Protein 4UED (pdb70)

Structure (mmCIF, N/CA/C/O backbone):
data_4UED
#
_entry.id   4UED
#
_cell.length_a   42.110
_cell.length_b   66.580
_cell.length_c   43.050
_cell.angle_alpha   90.00
_cell.angle_beta   118.30
_cell.angle_gamma   90.00
#
_symmetry.space_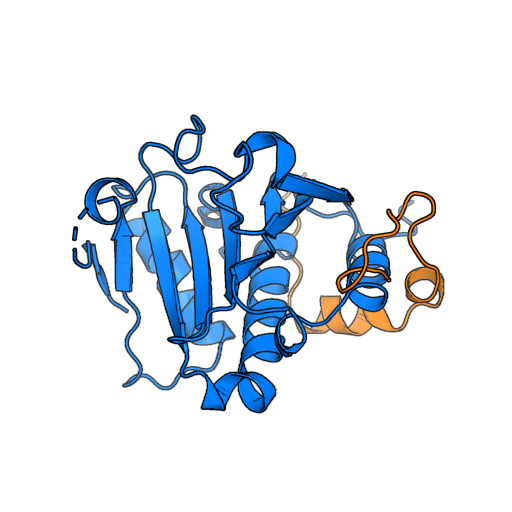group_name_H-M   'P 1 21 1'
#
loop_
_entity.id
_entity.type
_entity.pdbx_description
1 polymer 'EUKARYOTIC TRANSLATION INITIATION FACTOR 4E'
2 polymer 'EUKARYOTIC TRANSLATION FACTOR 4E-BINDING PROTEIN 1'
3 water water
#
loop_
_atom_site.group_PDB
_atom_site.id
_atom_site.type_symbol
_atom_site.label_atom_id
_atom_site.label_alt_id
_atom_site.label_comp_id
_atom_site.label_asym_id
_atom_site.label_entity_id
_atom_site.label_seq_id
_atom_site.pdbx_PDB_ins_code
_atom_site.Cartn_x
_atom_site.Cartn_y
_atom_site.Cartn_z
_atom_site.occupancy
_atom_site.B_iso_or_equiv
_atom_site.auth_seq_id
_atom_site.auth_comp_id
_atom_site.auth_asym_id
_atom_site.auth_atom_id
_atom_site.pdbx_PDB_model_num
ATOM 1 N N . PRO A 1 2 ? 41.809 12.670 1.296 1.00 45.81 33 PRO A N 1
ATOM 2 C CA . PRO A 1 2 ? 40.693 12.479 0.364 1.00 45.15 33 PRO A CA 1
ATOM 3 C C . PRO A 1 2 ? 39.330 12.530 1.054 1.00 43.37 33 PRO A C 1
ATOM 4 O O . PRO A 1 2 ? 38.527 11.608 0.910 1.00 43.92 33 PRO A O 1
ATOM 15 N N . HIS A 1 3 ? 39.077 13.606 1.792 1.00 41.39 34 HIS A N 1
ATOM 16 C CA . HIS A 1 3 ? 37.790 13.803 2.454 1.00 39.16 34 HIS A CA 1
ATOM 17 C C . HIS A 1 3 ? 36.723 14.269 1.467 1.00 35.70 34 HIS A C 1
ATOM 18 O O . HIS A 1 3 ? 36.956 15.208 0.702 1.00 36.95 34 HIS A O 1
ATOM 32 N N . MET A 1 4 ? 35.559 13.621 1.478 1.00 32.36 35 MET A N 1
ATOM 33 C CA . MET A 1 4 ? 34.396 14.145 0.759 1.00 30.66 35 MET A CA 1
ATOM 34 C C . MET A 1 4 ? 33.569 15.035 1.684 1.00 29.44 35 MET A C 1
ATOM 35 O O . MET A 1 4 ? 33.128 16.113 1.286 1.00 30.06 35 MET A O 1
ATOM 49 N N . LYS A 1 5 ? 33.361 14.583 2.917 1.00 27.58 36 LYS A N 1
ATOM 50 C CA . LYS A 1 5 ? 32.712 15.409 3.933 1.00 26.41 36 LYS A CA 1
ATOM 51 C C . LYS A 1 5 ? 33.756 16.080 4.817 1.00 26.02 36 LYS A C 1
ATOM 52 O O . LYS A 1 5 ? 34.826 15.532 5.048 1.00 27.23 36 LYS A O 1
ATOM 71 N N . HIS A 1 6 ? 33.439 17.270 5.318 1.00 24.76 37 HIS A N 1
ATOM 72 C CA . HIS A 1 6 ? 34.394 18.022 6.124 1.00 24.53 37 HIS A CA 1
ATOM 73 C C . HIS A 1 6 ? 34.378 17.562 7.584 1.00 24.32 37 HIS A C 1
ATOM 74 O O . HIS A 1 6 ? 33.375 17.729 8.276 1.00 24.41 37 HIS A O 1
ATOM 88 N N . PRO A 1 7 ? 35.492 16.973 8.059 1.00 23.86 38 PRO A N 1
ATOM 89 C CA . PRO A 1 7 ? 35.500 16.437 9.427 1.00 23.42 38 PRO A CA 1
ATOM 90 C C . PRO A 1 7 ? 35.567 17.521 10.495 1.00 22.20 38 PRO A C 1
ATOM 91 O O . PRO A 1 7 ? 36.167 18.576 10.272 1.00 22.38 38 PRO A O 1
ATOM 102 N N . LEU A 1 8 ? 34.945 17.255 11.639 1.00 21.43 39 LEU A N 1
ATOM 103 C CA . LEU A 1 8 ? 34.994 18.158 12.774 1.00 21.68 39 LEU A CA 1
ATOM 104 C C . LEU A 1 8 ? 36.188 17.837 13.661 1.00 22.26 39 LEU A C 1
ATOM 105 O O . LEU A 1 8 ? 36.769 16.755 13.572 1.00 22.95 39 LEU A O 1
ATOM 121 N N . GLN A 1 9 ? 36.545 18.783 14.521 1.00 22.51 40 GLN A N 1
ATOM 122 C CA . GLN A 1 9 ? 37.593 18.566 15.506 1.00 24.02 40 GLN A CA 1
ATOM 123 C C . GLN A 1 9 ? 37.162 17.493 16.504 1.00 24.04 40 GLN A C 1
ATOM 124 O O . GLN A 1 9 ? 37.974 16.668 16.929 1.00 24.66 40 GLN A O 1
ATOM 138 N N . ASN A 1 10 ? 35.879 17.510 16.860 1.00 23.25 41 ASN A N 1
ATOM 139 C CA . ASN A 1 10 ? 35.318 16.567 17.822 1.00 23.17 41 ASN A CA 1
ATOM 140 C C . ASN A 1 10 ? 34.124 15.807 17.266 1.00 23.88 41 ASN A C 1
ATOM 141 O O . ASN A 1 10 ? 33.435 16.271 16.356 1.00 23.80 41 ASN A O 1
ATOM 152 N N . ARG A 1 11 ? 33.889 14.631 17.831 1.00 24.18 42 ARG A N 1
ATOM 153 C CA . ARG A 1 11 ? 32.651 13.908 17.616 1.00 23.83 42 ARG A CA 1
ATOM 154 C C . ARG A 1 11 ? 31.628 14.426 18.622 1.00 24.19 42 ARG A C 1
ATOM 155 O O . ARG A 1 11 ? 31.956 14.606 19.795 1.00 24.79 42 ARG A O 1
ATOM 176 N N . TRP A 1 12 ? 30.402 14.662 18.163 1.00 22.85 43 TRP A N 1
ATOM 177 C CA . TRP A 1 12 ? 29.355 15.231 19.009 1.00 22.56 43 TRP A CA 1
ATOM 178 C C . TRP A 1 12 ? 28.135 14.335 19.087 1.00 22.33 43 TRP A C 1
ATOM 179 O O . TRP A 1 12 ? 27.852 13.574 18.165 1.00 22.68 43 TRP A O 1
ATOM 200 N N . ALA A 1 13 ? 27.415 14.443 20.199 1.00 21.89 44 ALA A N 1
ATOM 201 C CA . ALA A 1 13 ? 26.167 13.712 20.399 1.00 21.36 44 ALA A CA 1
ATOM 202 C C . ALA A 1 13 ? 25.038 14.689 20.701 1.00 19.94 44 ALA A C 1
ATOM 203 O O . ALA A 1 13 ? 25.169 15.536 21.581 1.00 20.30 44 ALA A O 1
ATOM 210 N N . LEU A 1 14 ? 23.940 14.575 19.962 1.00 19.86 45 LEU A N 1
ATOM 211 C CA . LEU A 1 14 ? 22.751 15.376 20.223 1.00 21.64 45 LEU A CA 1
ATOM 212 C C . LEU A 1 14 ? 21.761 14.562 21.043 1.00 22.01 45 LEU A C 1
ATOM 213 O O . LEU A 1 14 ? 21.398 13.452 20.657 1.00 21.11 45 LEU A O 1
ATOM 229 N N . TRP A 1 15 ? 21.333 15.133 22.166 1.00 22.24 46 TRP A N 1
ATOM 230 C CA . TRP A 1 15 ? 20.389 14.486 23.079 1.00 22.85 46 TRP A CA 1
ATOM 231 C C . TRP A 1 15 ? 19.057 15.222 23.131 1.00 24.05 46 TRP A C 1
ATOM 232 O O . TRP A 1 15 ? 18.986 16.430 22.890 1.00 24.38 46 TRP A O 1
ATOM 253 N N . PHE A 1 16 ? 18.010 14.481 23.476 1.00 24.28 47 PHE A N 1
ATOM 254 C CA . PHE A 1 16 ? 16.705 15.054 23.779 1.00 23.85 47 PHE A CA 1
ATOM 255 C C . PHE A 1 16 ? 16.333 14.660 25.204 1.00 23.80 47 PHE A C 1
ATOM 256 O O . PHE A 1 16 ? 16.649 13.558 25.645 1.00 23.56 47 PHE A O 1
ATOM 273 N N . PHE A 1 17 ? 15.689 15.568 25.932 1.00 23.87 48 PHE A N 1
ATOM 274 C CA . PHE A 1 17 ? 15.249 15.272 27.296 1.00 25.73 48 PHE A CA 1
ATOM 275 C C . PHE A 1 17 ? 13.872 15.862 27.562 1.00 27.82 48 PHE A C 1
ATOM 276 O O . PHE A 1 17 ? 13.600 17.001 27.190 1.00 27.22 48 PHE A O 1
ATOM 293 N N . LYS A 1 18 ? 13.007 15.069 28.192 1.00 31.34 49 LYS A N 1
ATOM 294 C CA . LYS A 1 18 ? 11.686 15.525 28.627 1.00 36.44 49 LYS A CA 1
ATOM 295 C C . LYS A 1 18 ? 11.604 15.484 30.146 1.00 39.54 49 LYS A C 1
ATOM 296 O O . LYS A 1 18 ? 11.825 14.441 30.758 1.00 39.90 49 LYS A O 1
ATOM 315 N N . ASN A 1 19 ? 11.267 16.619 30.751 1.00 43.90 50 ASN A N 1
ATOM 316 C CA . ASN A 1 19 ? 11.281 16.745 32.202 1.00 46.31 50 ASN A CA 1
ATOM 317 C C . ASN A 1 19 ? 10.037 16.119 32.836 1.00 43.73 50 ASN A C 1
ATOM 318 O O . ASN A 1 19 ? 9.296 16.783 33.559 1.00 44.96 50 ASN A O 1
ATOM 329 N N . ASP A 1 20 ? 9.816 14.837 32.556 1.00 43.67 51 ASP A N 1
ATOM 330 C CA . ASP A 1 20 ? 8.699 14.095 33.132 1.00 43.44 51 ASP A CA 1
ATOM 331 C C . ASP A 1 20 ? 9.110 13.511 34.478 1.00 43.61 51 ASP A C 1
ATOM 332 O O . ASP A 1 20 ? 9.813 12.503 34.540 1.00 43.68 51 ASP A O 1
ATOM 341 N N . LYS A 1 21 ? 8.653 14.139 35.553 1.00 44.51 52 LYS A N 1
ATOM 342 C CA . LYS A 1 21 ? 9.086 13.759 36.891 1.00 45.33 52 LYS A CA 1
ATOM 343 C C . LYS A 1 21 ? 8.374 12.506 37.397 1.00 45.37 52 LYS A C 1
ATOM 344 O O . LYS A 1 21 ? 8.576 12.092 38.539 1.00 44.76 52 LYS A O 1
ATOM 363 N N . SER A 1 22 ? 7.549 11.905 36.544 1.00 43.18 53 SER A N 1
ATOM 364 C CA . SER A 1 22 ? 6.895 10.644 36.875 1.00 43.23 53 SER A CA 1
ATOM 365 C C . SER A 1 22 ? 7.731 9.466 36.380 1.00 42.33 53 SER A C 1
ATOM 366 O O . SER A 1 22 ? 7.419 8.309 36.668 1.00 41.89 53 SER A O 1
ATOM 374 N N . LYS A 1 23 ? 8.794 9.770 35.639 1.00 39.88 54 LYS A N 1
ATOM 375 C CA . LYS A 1 23 ? 9.685 8.748 35.099 1.00 40.53 54 LYS A CA 1
ATOM 376 C C . LYS A 1 23 ? 11.100 8.932 35.627 1.00 37.34 54 LYS A C 1
ATOM 377 O O . LYS A 1 23 ? 11.404 9.930 36.277 1.00 35.78 54 LYS A O 1
ATOM 396 N N . THR A 1 24 ? 11.960 7.958 35.353 1.00 34.57 55 THR A N 1
ATOM 397 C CA . THR A 1 24 ? 13.356 8.040 35.752 1.00 33.45 55 THR A CA 1
ATOM 398 C C . THR A 1 24 ? 14.114 8.934 34.783 1.00 33.46 55 THR A C 1
ATOM 399 O O . THR A 1 24 ? 13.678 9.140 33.647 1.00 33.60 55 THR A O 1
ATOM 410 N N . TRP A 1 25 ? 15.255 9.445 35.231 1.00 33.34 56 TRP A N 1
ATOM 411 C CA . TRP A 1 25 ? 16.091 10.309 34.408 1.00 33.87 56 TRP A CA 1
ATOM 412 C C . TRP A 1 25 ? 16.517 9.585 33.138 1.00 32.47 56 TRP A C 1
ATOM 413 O O . TRP A 1 25 ? 16.510 10.157 32.046 1.00 31.38 56 TRP A O 1
ATOM 434 N N . GLN A 1 26 ? 16.875 8.316 33.289 1.00 32.50 57 GLN A N 1
ATOM 435 C CA . GLN A 1 26 ? 17.351 7.520 32.168 1.00 33.55 57 GLN A CA 1
ATOM 436 C C . GLN A 1 26 ? 16.246 7.346 31.129 1.00 31.83 57 GLN A C 1
ATOM 437 O O . GLN A 1 26 ? 16.498 7.418 29.930 1.00 31.76 57 GLN A O 1
ATOM 451 N N . ALA A 1 27 ? 15.020 7.135 31.599 1.00 30.23 58 ALA A N 1
ATOM 452 C CA . ALA A 1 27 ? 13.876 6.955 30.711 1.00 29.78 58 ALA A CA 1
ATOM 453 C C . ALA A 1 27 ? 13.544 8.246 29.962 1.00 30.22 58 ALA A C 1
ATOM 454 O O . ALA A 1 27 ? 13.009 8.210 28.852 1.00 31.15 58 ALA A O 1
ATOM 461 N N . ASN A 1 28 ? 13.869 9.383 30.570 1.00 27.85 59 ASN A N 1
ATOM 462 C CA . ASN A 1 28 ? 13.564 10.681 29.978 1.00 26.63 59 ASN A CA 1
ATOM 463 C C . ASN A 1 28 ? 14.603 11.147 28.961 1.00 26.28 59 ASN A C 1
ATOM 464 O O . ASN A 1 28 ? 14.328 12.047 28.167 1.00 24.39 59 ASN A O 1
ATOM 475 N N . LEU A 1 29 ? 15.787 10.538 28.992 1.00 27.87 60 LEU A N 1
ATOM 476 C CA . LEU A 1 29 ? 16.885 10.929 28.105 1.00 28.16 60 LEU A CA 1
ATOM 477 C C . LEU A 1 29 ? 16.974 10.041 26.871 1.00 29.13 60 LEU A C 1
ATOM 478 O O . LEU A 1 29 ? 16.897 8.816 26.967 1.00 29.84 60 LEU A O 1
ATOM 494 N N . ARG A 1 30 ? 17.177 10.659 25.713 1.00 28.87 61 ARG A N 1
ATOM 495 C CA . ARG A 1 30 ? 17.291 9.899 24.479 1.00 30.00 61 ARG A CA 1
ATOM 496 C C . ARG A 1 30 ? 18.349 10.469 23.555 1.00 28.82 61 ARG A C 1
ATOM 497 O O . ARG A 1 30 ? 18.416 11.674 23.311 1.00 28.50 61 ARG A O 1
ATOM 518 N N . LEU A 1 31 ? 19.187 9.575 23.049 1.00 28.39 62 LEU A N 1
ATOM 519 C CA . LEU A 1 31 ? 20.184 9.941 22.064 1.00 28.93 62 LEU A CA 1
ATOM 520 C C . LEU A 1 31 ? 19.504 10.083 20.710 1.00 29.25 62 LEU A C 1
ATOM 521 O O . LEU A 1 31 ? 18.857 9.150 20.236 1.00 29.26 62 LEU A O 1
ATOM 537 N N . ILE A 1 32 ? 19.625 11.258 20.102 1.00 28.97 63 ILE A N 1
ATOM 538 C CA . ILE A 1 32 ? 19.060 11.484 18.779 1.00 27.35 63 ILE A CA 1
ATOM 539 C C . ILE A 1 32 ? 20.021 10.938 17.732 1.00 27.60 63 ILE A C 1
ATOM 540 O O . ILE A 1 32 ? 19.618 10.168 16.862 1.00 29.36 63 ILE A O 1
ATOM 556 N N . SER A 1 33 ? 21.289 11.326 17.835 1.00 25.88 64 SER A N 1
ATOM 557 C CA A SER A 1 33 ? 22.332 10.803 16.956 0.32 26.44 64 SER A CA 1
ATOM 558 C CA B SER A 1 33 ? 22.318 10.856 16.910 0.68 26.51 64 SER A CA 1
ATOM 559 C C . SER A 1 33 ? 23.694 11.398 17.287 1.00 25.84 64 SER A C 1
ATOM 560 O O . SER A 1 33 ? 23.802 12.371 18.038 1.00 27.75 64 SER A O 1
ATOM 575 N N . LYS A 1 34 ? 24.733 10.779 16.739 1.00 24.49 65 LYS A N 1
ATOM 576 C CA . LYS A 1 34 ? 26.091 11.288 16.850 1.00 24.50 65 LYS A CA 1
ATOM 577 C C . LYS A 1 34 ? 26.544 11.693 15.450 1.00 23.77 65 LYS A C 1
ATOM 578 O O . LYS A 1 34 ? 26.047 11.164 14.461 1.00 24.73 65 LYS A O 1
ATOM 597 N N . PHE A 1 35 ? 27.467 12.643 15.360 1.00 23.05 66 PHE A N 1
ATOM 598 C CA . PHE A 1 35 ? 27.998 13.046 14.062 1.00 22.09 66 PHE A CA 1
ATOM 599 C C . PHE A 1 35 ? 29.415 13.554 14.220 1.00 22.44 66 PHE A C 1
ATOM 600 O O . PHE A 1 35 ? 29.821 13.950 15.312 1.00 21.38 66 PHE A O 1
ATOM 617 N N . ASP A 1 36 ? 30.174 13.534 13.133 1.00 23.47 67 ASP A N 1
ATOM 618 C CA . ASP A 1 36 ? 31.541 14.019 13.199 1.00 24.34 67 ASP A CA 1
ATOM 619 C C . ASP A 1 36 ? 31.978 14.740 11.923 1.00 23.38 67 ASP A C 1
ATOM 620 O O . ASP A 1 36 ? 33.168 14.946 11.713 1.00 23.16 67 ASP A O 1
ATOM 629 N N . THR A 1 37 ? 31.014 15.146 11.095 1.00 22.72 68 THR A N 1
ATOM 630 C CA . THR A 1 37 ? 31.300 16.029 9.958 1.00 22.46 68 THR A CA 1
ATOM 631 C C . THR A 1 37 ? 30.305 17.187 9.851 1.00 21.08 68 THR A C 1
ATOM 632 O O . THR A 1 37 ? 29.226 17.154 10.429 1.00 20.08 68 THR A O 1
ATOM 643 N N . VAL A 1 38 ?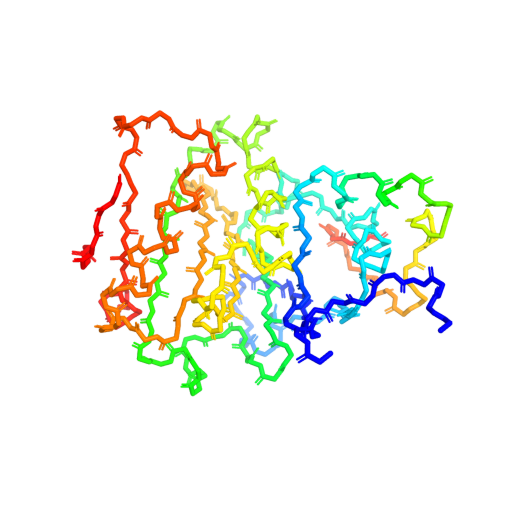 30.681 18.221 9.101 1.00 21.07 69 VAL A N 1
ATOM 644 C CA . VAL A 1 38 ? 29.807 19.374 8.910 1.00 21.17 69 VAL A CA 1
ATOM 645 C C . VAL A 1 38 ? 28.524 18.971 8.192 1.00 22.28 69 VAL A C 1
ATOM 646 O O . VAL A 1 38 ? 27.426 19.381 8.574 1.00 21.52 69 VAL A O 1
ATOM 659 N N . GLU A 1 39 ? 28.668 18.166 7.145 1.00 22.24 70 GLU A N 1
ATOM 660 C CA . GLU A 1 39 ? 27.525 17.778 6.336 1.00 23.29 70 GLU A CA 1
ATOM 661 C C . GLU A 1 39 ? 26.560 16.888 7.121 1.00 23.93 70 GLU A C 1
ATOM 662 O O . GLU A 1 39 ? 25.345 16.975 6.936 1.00 25.46 70 GLU A O 1
ATOM 674 N N . ASP A 1 40 ? 27.093 16.038 7.996 1.00 22.49 71 ASP A N 1
ATOM 675 C CA . ASP A 1 40 ? 26.249 15.163 8.805 1.00 21.79 71 ASP A CA 1
ATOM 676 C C . ASP A 1 40 ? 25.531 15.953 9.906 1.00 21.08 71 ASP A C 1
ATOM 677 O O . ASP A 1 40 ? 24.428 15.589 10.318 1.00 21.25 71 ASP A O 1
ATOM 686 N N . PHE A 1 41 ? 26.150 17.031 10.380 1.00 21.11 72 PHE A N 1
ATOM 687 C CA . PHE A 1 41 ? 25.470 17.941 11.300 1.00 21.09 72 PHE A CA 1
ATOM 688 C C . PHE A 1 41 ? 24.220 18.530 10.661 1.00 21.64 72 PHE A C 1
ATOM 689 O O . PHE A 1 41 ? 23.148 18.544 11.269 1.00 20.81 72 PHE A O 1
ATOM 706 N N . TRP A 1 42 ? 24.358 19.033 9.439 1.00 21.31 73 TRP A N 1
ATOM 707 C CA . TRP A 1 42 ? 23.227 19.661 8.771 1.00 22.14 73 TRP A CA 1
ATOM 708 C C . TRP A 1 42 ? 22.152 18.639 8.436 1.00 22.05 73 TRP A C 1
ATOM 709 O O . TRP A 1 42 ? 20.966 18.948 8.504 1.00 23.72 73 TRP A O 1
ATOM 730 N N . ALA A 1 43 ? 22.561 17.426 8.070 1.00 22.22 74 ALA A N 1
ATOM 731 C CA . ALA A 1 43 ? 21.597 16.379 7.743 1.00 22.73 74 ALA A CA 1
ATOM 732 C C . ALA A 1 43 ? 20.720 16.097 8.954 1.00 23.07 74 ALA A C 1
ATOM 733 O O . ALA A 1 43 ? 19.531 15.801 8.829 1.00 24.24 74 ALA A O 1
ATOM 740 N N . LEU A 1 44 ? 21.319 16.205 10.131 1.00 21.96 75 LEU A N 1
ATOM 741 C CA . LEU A 1 44 ? 20.598 15.985 11.374 1.00 22.50 75 LEU A CA 1
ATOM 742 C C . LEU A 1 44 ? 19.722 17.191 11.703 1.00 23.64 75 LEU A C 1
ATOM 743 O O . LEU A 1 44 ? 18.527 17.057 11.985 1.00 24.95 75 LEU A O 1
ATOM 759 N N . TYR A 1 45 ? 20.329 18.370 11.659 1.00 23.16 76 TYR A N 1
ATOM 760 C CA . TYR A 1 45 ? 19.630 19.603 11.987 1.00 23.22 76 TYR A CA 1
ATOM 761 C C . TYR A 1 45 ? 18.424 19.814 11.073 1.00 25.01 76 TYR A C 1
ATOM 762 O O . TYR A 1 45 ? 17.374 20.285 11.518 1.00 25.08 76 TYR A O 1
ATOM 780 N N . ASN A 1 46 ? 18.570 19.442 9.804 1.00 25.59 77 ASN A N 1
ATOM 781 C CA . ASN A 1 46 ? 17.525 19.677 8.816 1.00 27.57 77 ASN A CA 1
ATOM 782 C C . ASN A 1 46 ? 16.319 18.752 8.959 1.00 29.17 77 ASN A C 1
ATOM 783 O O . ASN A 1 46 ? 15.308 18.955 8.285 1.00 30.82 77 ASN A O 1
ATOM 794 N N . HIS A 1 47 ? 16.423 17.738 9.818 1.00 29.23 78 HIS A N 1
ATOM 795 C CA . HIS A 1 47 ? 15.357 16.741 9.955 1.00 30.45 78 HIS A CA 1
ATOM 796 C C . HIS A 1 47 ? 14.889 16.522 11.398 1.00 30.11 78 HIS A C 1
ATOM 797 O O . HIS A 1 47 ? 14.319 15.476 11.718 1.00 31.21 78 HIS A O 1
ATOM 811 N N . ILE A 1 48 ? 15.122 17.508 12.260 1.00 28.04 79 ILE A N 1
ATOM 812 C CA . ILE A 1 48 ? 14.595 17.479 13.623 1.00 26.78 79 ILE A CA 1
ATOM 813 C C . ILE A 1 48 ? 13.831 18.765 13.916 1.00 26.95 79 ILE A C 1
ATOM 814 O O . ILE A 1 48 ? 13.999 19.772 13.229 1.00 27.02 79 ILE A O 1
ATOM 830 N N . GLN A 1 49 ? 12.991 18.718 14.944 1.00 26.78 80 GLN A N 1
ATOM 831 C CA . GLN A 1 49 ? 12.151 19.852 15.304 1.00 26.98 80 GLN A CA 1
ATOM 832 C C . GLN A 1 49 ? 12.981 21.059 15.739 1.00 25.33 80 GLN A C 1
ATOM 833 O O . GLN A 1 49 ? 13.979 20.920 16.448 1.00 24.76 80 GLN A O 1
ATOM 847 N N . LEU A 1 50 ? 12.565 22.243 15.305 1.00 25.47 81 LEU A N 1
ATOM 848 C CA . LEU A 1 50 ? 13.153 23.482 15.795 1.00 26.60 81 LEU A CA 1
ATOM 849 C C . LEU A 1 50 ? 12.871 23.635 17.285 1.00 26.49 81 LEU A C 1
ATOM 850 O O . LEU A 1 50 ? 11.818 23.223 17.772 1.00 25.68 81 LEU A O 1
ATOM 866 N N . SER A 1 51 ? 13.819 24.227 18.004 1.00 27.08 82 SER A N 1
ATOM 867 C CA . SER A 1 51 ? 13.674 24.432 19.444 1.00 27.48 82 SER A CA 1
ATOM 868 C C . SER A 1 51 ? 12.414 25.222 19.770 1.00 28.13 82 SER A C 1
ATOM 869 O O . SER A 1 51 ? 11.744 24.959 20.771 1.00 27.49 82 SER A O 1
ATOM 877 N N . SER A 1 52 ? 12.089 26.182 18.912 1.00 28.21 83 SER A N 1
ATOM 878 C CA . SER A 1 52 ? 10.917 27.030 19.109 1.00 30.32 83 SER A CA 1
ATOM 879 C C . SER A 1 52 ? 9.618 26.228 19.075 1.00 31.42 83 SER A C 1
ATOM 880 O O . SER A 1 52 ? 8.583 26.688 19.566 1.00 30.94 83 SER A O 1
ATOM 888 N N . ASN A 1 53 ? 9.680 25.033 18.490 1.00 33.53 84 ASN A N 1
ATOM 889 C CA . ASN A 1 53 ? 8.502 24.180 18.338 1.00 35.45 84 ASN A CA 1
ATOM 890 C C . ASN A 1 53 ? 8.497 22.993 19.297 1.00 36.83 84 ASN A C 1
ATOM 891 O O . ASN A 1 53 ? 7.619 22.133 19.223 1.00 37.38 84 ASN A O 1
ATOM 902 N N . LEU A 1 54 ? 9.472 22.946 20.198 1.00 37.83 85 LEU A N 1
ATOM 903 C CA . LEU A 1 54 ? 9.491 21.9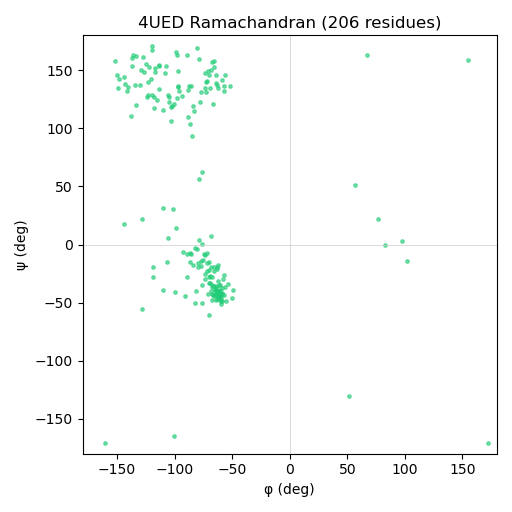20 21.232 1.00 42.40 85 LEU A CA 1
ATOM 904 C C . LEU A 1 54 ? 8.393 22.177 22.246 1.00 48.77 85 LEU A C 1
ATOM 905 O O . LEU A 1 54 ? 8.019 23.323 22.494 1.00 48.15 85 LEU A O 1
ATOM 921 N N . MET A 1 55 ? 7.882 21.103 22.834 1.00 55.27 86 MET A N 1
ATOM 922 C CA . MET A 1 55 ? 6.905 21.222 23.898 1.00 64.74 86 MET A CA 1
ATOM 923 C C . MET A 1 55 ? 7.597 21.733 25.158 1.00 58.20 86 MET A C 1
ATOM 924 O O . MET A 1 55 ? 8.728 21.338 25.441 1.00 59.71 86 MET A O 1
ATOM 938 N N . PRO A 1 56 ? 6.932 22.630 25.908 1.00 52.77 87 PRO A N 1
ATOM 939 C CA . PRO A 1 56 ? 7.482 23.083 27.191 1.00 47.65 87 PRO A CA 1
ATOM 940 C C . PRO A 1 56 ? 7.866 21.922 28.105 1.00 41.74 87 PRO A C 1
ATOM 941 O O . PRO A 1 56 ? 7.113 20.955 28.213 1.00 41.14 87 PRO A O 1
ATOM 952 N N . GLY A 1 57 ? 9.029 22.023 28.740 1.00 37.35 88 GLY A N 1
ATOM 953 C CA . GLY A 1 57 ? 9.543 20.967 29.592 1.00 33.92 88 GLY A CA 1
ATOM 954 C C . GLY A 1 57 ? 10.538 20.063 28.883 1.00 31.43 88 GLY A C 1
ATOM 955 O O . GLY A 1 57 ? 11.014 19.088 29.462 1.00 31.05 88 GLY A O 1
ATOM 959 N N . CYS A 1 58 ? 10.856 20.384 27.632 1.00 29.38 89 CYS A N 1
ATOM 960 C CA . CYS A 1 58 ? 11.811 19.589 26.864 1.00 28.13 89 CYS A CA 1
ATOM 961 C C . CYS A 1 58 ? 13.136 20.321 26.684 1.00 25.67 89 CYS A C 1
ATOM 962 O O . CYS A 1 58 ? 13.183 21.551 26.710 1.00 25.31 89 CYS A O 1
ATOM 970 N N . ASP A 1 59 ? 14.205 19.544 26.512 1.00 23.49 90 ASP A N 1
ATOM 971 C CA . ASP A 1 59 ? 15.540 20.076 26.253 1.00 23.28 90 ASP A CA 1
ATOM 972 C C . ASP A 1 59 ? 16.143 19.455 25.004 1.00 21.74 90 ASP A C 1
ATOM 973 O O . ASP A 1 59 ? 15.878 18.293 24.688 1.00 21.42 90 ASP A O 1
ATOM 982 N N . TYR A 1 60 ? 16.966 20.237 24.313 1.00 20.82 91 TYR A N 1
ATOM 983 C CA . TYR A 1 60 ? 17.992 19.698 23.422 1.00 21.87 91 TYR A CA 1
ATOM 984 C C . TYR A 1 60 ? 19.350 19.929 24.073 1.00 20.99 91 TYR A C 1
ATOM 985 O O . TYR A 1 60 ? 19.547 20.940 24.741 1.00 20.70 91 TYR A O 1
ATOM 1003 N N . SER A 1 61 ? 20.298 19.025 23.850 1.00 20.53 92 SER A N 1
ATOM 1004 C CA A SER A 1 61 ? 21.662 19.195 24.339 0.32 20.47 92 SER A CA 1
ATOM 1005 C CA B SER A 1 61 ? 21.665 19.274 24.285 0.68 20.32 92 SER A CA 1
ATOM 1006 C C . SER A 1 61 ? 22.657 18.635 23.326 1.00 21.78 92 SER A C 1
ATOM 1007 O O . SER A 1 61 ? 22.427 17.560 22.778 1.00 24.38 92 SER A O 1
ATOM 1022 N N . LEU A 1 62 ? 23.748 19.355 23.096 1.00 19.85 93 LEU A N 1
ATOM 1023 C CA . LEU A 1 62 ? 24.845 18.862 22.270 1.00 20.06 93 LEU A CA 1
ATOM 1024 C C . LEU A 1 62 ? 26.083 18.787 23.143 1.00 20.13 93 LEU A C 1
ATOM 1025 O O . LEU A 1 62 ? 26.546 19.805 23.647 1.00 20.77 93 LEU A O 1
ATOM 1041 N N . PHE A 1 63 ? 26.615 17.582 23.322 1.00 20.08 94 PHE A N 1
ATOM 1042 C CA . PHE A 1 63 ? 27.797 17.389 24.146 1.00 21.63 94 PHE A CA 1
ATOM 1043 C C . PHE A 1 63 ? 28.826 16.586 23.389 1.00 22.40 94 PHE A C 1
ATOM 1044 O O . PHE A 1 63 ? 28.485 15.775 22.531 1.00 23.91 94 PHE A O 1
ATOM 1061 N N . LYS A 1 64 ? 30.089 16.829 23.700 1.00 22.97 95 LYS A N 1
ATOM 1062 C CA . LYS A 1 64 ? 31.158 16.046 23.113 1.00 22.81 95 LYS A CA 1
ATOM 1063 C C . LYS A 1 64 ? 30.931 14.585 23.460 1.00 24.14 95 LYS A C 1
ATOM 1064 O O . LYS A 1 64 ? 30.487 14.264 24.565 1.00 24.84 95 LYS A O 1
ATOM 1083 N N . ASP A 1 65 ? 31.211 13.709 22.502 1.00 23.88 96 ASP A N 1
ATOM 1084 C CA . ASP A 1 65 ? 31.032 12.277 22.708 1.00 26.31 96 ASP A CA 1
ATOM 1085 C C . ASP A 1 65 ? 31.855 11.840 23.909 1.00 28.82 96 ASP A C 1
ATOM 1086 O O . ASP A 1 65 ? 33.028 12.194 24.032 1.00 29.62 96 ASP A O 1
ATOM 1095 N N . GLY A 1 66 ? 31.224 11.088 24.803 1.00 30.20 97 GLY A N 1
ATOM 1096 C CA . GLY A 1 66 ? 31.882 10.621 26.009 1.00 31.12 97 GLY A CA 1
ATOM 1097 C C . GLY A 1 66 ? 31.492 11.425 27.234 1.00 30.47 97 GLY A C 1
ATOM 1098 O O . GLY A 1 66 ? 31.757 11.007 28.359 1.00 31.34 97 GLY A O 1
ATOM 1102 N N . ILE A 1 67 ? 30.869 12.581 27.018 1.00 29.33 98 ILE A N 1
ATOM 1103 C CA . ILE A 1 67 ? 30.357 13.392 28.123 1.00 29.85 98 ILE A CA 1
ATOM 1104 C C . ILE A 1 67 ? 28.849 13.229 28.237 1.00 30.99 98 ILE A C 1
ATOM 1105 O O . ILE A 1 67 ? 28.107 13.571 27.317 1.00 30.18 98 ILE A O 1
ATOM 1121 N N . GLU A 1 68 ? 28.399 12.716 29.375 1.00 32.58 99 GLU A N 1
ATOM 1122 C CA . GLU A 1 68 ? 26.973 12.576 29.622 1.00 34.31 99 GLU A CA 1
ATOM 1123 C C . GLU A 1 68 ? 26.370 13.955 29.881 1.00 34.57 99 GLU A C 1
ATOM 1124 O O . GLU A 1 68 ? 26.989 14.786 30.548 1.00 34.36 99 GLU A O 1
ATOM 1136 N N . PRO A 1 69 ? 25.164 14.212 29.347 1.00 35.56 100 PRO A N 1
ATOM 1137 C CA . PRO A 1 69 ? 24.553 15.535 29.500 1.00 36.95 100 PRO A CA 1
ATOM 1138 C C . PRO A 1 69 ? 23.977 15.746 30.903 1.00 38.22 100 PRO A C 1
ATOM 1139 O O . PRO A 1 69 ? 22.775 15.937 31.074 1.00 38.26 100 PRO A O 1
ATOM 1150 N N . MET A 1 70 ? 24.858 15.704 31.897 1.00 39.50 101 MET A N 1
ATOM 1151 C CA . MET A 1 70 ? 24.485 15.894 33.294 1.00 41.51 101 MET A CA 1
ATOM 1152 C C . MET A 1 70 ? 25.664 16.515 34.027 1.00 41.58 101 MET A C 1
ATOM 1153 O O . MET A 1 70 ? 26.816 16.228 33.705 1.00 40.07 101 MET A O 1
ATOM 1167 N N . TRP A 1 71 ? 25.390 17.366 35.010 1.00 42.97 102 TRP A N 1
ATOM 1168 C CA . TRP A 1 71 ? 26.475 18.059 35.693 1.00 44.76 102 TRP A CA 1
ATOM 1169 C C . TRP A 1 71 ? 27.212 17.115 36.641 1.00 45.58 102 TRP A C 1
ATOM 1170 O O . TRP A 1 71 ? 28.259 17.466 37.177 1.00 46.56 102 TRP A O 1
ATOM 1191 N N . GLU A 1 72 ? 26.680 15.908 36.821 1.00 45.08 103 GLU A N 1
ATOM 1192 C CA . GLU A 1 72 ? 27.346 14.889 37.631 1.00 44.67 103 GLU A CA 1
ATOM 1193 C C . GLU A 1 72 ? 28.512 14.235 36.889 1.00 43.34 103 GLU A C 1
ATOM 1194 O O . GLU A 1 72 ? 29.374 13.615 37.511 1.00 44.06 103 GLU A O 1
ATOM 1206 N N . ASP A 1 73 ? 28.528 14.361 35.565 1.00 41.01 104 ASP A N 1
ATOM 1207 C CA . ASP A 1 73 ? 29.617 13.820 34.755 1.00 39.73 104 ASP A CA 1
ATOM 1208 C C . ASP A 1 73 ? 30.955 14.386 35.225 1.00 40.76 104 ASP A C 1
ATOM 1209 O O . ASP A 1 73 ? 31.029 15.532 35.667 1.00 40.41 104 ASP A O 1
ATOM 1218 N N . GLU A 1 74 ? 32.004 13.574 35.132 1.00 41.88 105 GLU A N 1
ATOM 1219 C CA . GLU A 1 74 ? 33.342 13.981 35.556 1.00 43.12 105 GLU A CA 1
ATOM 1220 C C . GLU A 1 74 ? 33.782 15.282 34.889 1.00 41.43 105 GLU A C 1
ATOM 1221 O O . GLU A 1 74 ? 34.485 16.092 35.493 1.00 41.53 105 GLU A O 1
ATOM 1233 N N . LYS A 1 75 ? 33.356 15.481 33.647 1.00 39.86 106 LYS A N 1
ATOM 1234 C CA . LYS A 1 75 ? 33.750 16.657 32.880 1.00 38.53 106 LYS A CA 1
ATOM 1235 C C . LYS A 1 75 ? 32.938 17.891 33.255 1.00 35.92 106 LYS A C 1
ATOM 1236 O O . LYS A 1 75 ? 33.351 19.015 32.971 1.00 34.34 106 LYS A O 1
ATOM 1255 N N . ASN A 1 76 ? 31.784 17.678 33.881 1.00 35.64 107 ASN A N 1
ATOM 1256 C CA . ASN A 1 76 ? 30.876 18.773 34.211 1.00 35.25 107 ASN A CA 1
ATOM 1257 C C . ASN A 1 76 ? 30.840 19.126 35.700 1.00 37.11 107 ASN A C 1
ATOM 1258 O O . ASN A 1 76 ? 30.350 20.190 36.068 1.00 37.63 107 ASN A O 1
ATOM 1269 N N . LYS A 1 77 ? 31.357 18.246 36.553 1.00 38.13 108 LYS A N 1
ATOM 1270 C CA . LYS A 1 77 ? 31.169 18.385 38.002 1.00 39.80 108 LYS A CA 1
ATOM 1271 C C . LYS A 1 77 ? 31.766 19.670 38.587 1.00 39.04 108 LYS A C 1
ATOM 1272 O O . LYS A 1 77 ? 31.151 20.299 39.451 1.00 39.53 108 LYS A O 1
ATOM 1291 N N . ARG A 1 78 ? 32.949 20.062 38.124 1.00 37.45 109 ARG A N 1
ATOM 1292 C CA . ARG A 1 78 ? 33.601 21.271 38.626 1.00 37.58 109 ARG A CA 1
ATOM 1293 C C . ARG A 1 78 ? 33.374 22.464 37.701 1.00 35.51 109 ARG A C 1
ATOM 1294 O O . ARG A 1 78 ? 34.042 23.489 37.828 1.00 36.53 109 ARG A O 1
ATOM 1315 N N . GLY A 1 79 ? 32.427 22.330 36.778 1.00 33.03 110 GLY A N 1
ATOM 1316 C CA . GLY A 1 79 ? 32.255 23.307 35.718 1.00 31.44 110 GLY A CA 1
ATOM 1317 C C . GLY A 1 79 ? 31.136 24.298 35.945 1.00 31.44 110 GLY A C 1
ATOM 1318 O O . GLY A 1 79 ? 30.618 24.445 37.054 1.00 30.96 110 GLY A O 1
ATOM 1322 N N . GLY A 1 80 ? 30.760 24.982 34.871 1.00 31.51 111 GLY A N 1
ATOM 1323 C CA . GLY A 1 80 ? 29.718 25.986 34.923 1.00 30.20 111 GLY A CA 1
ATOM 1324 C C . GLY A 1 80 ? 29.178 26.246 33.536 1.00 27.71 111 GLY A C 1
ATOM 1325 O O . GLY A 1 80 ? 29.507 25.525 32.589 1.00 26.65 111 GLY A O 1
ATOM 1329 N N . ARG A 1 81 ? 28.353 27.279 33.413 1.00 26.96 112 ARG A N 1
ATOM 1330 C CA . ARG A 1 81 ? 27.721 27.597 32.141 1.00 26.98 112 ARG A CA 1
ATOM 1331 C C . ARG A 1 81 ? 27.582 29.102 31.919 1.00 26.80 112 ARG A C 1
ATOM 1332 O O . ARG A 1 81 ? 27.345 29.859 32.858 1.00 26.61 112 ARG A O 1
ATOM 1353 N N . TRP A 1 82 ? 27.739 29.519 30.667 1.00 25.70 113 TRP A N 1
ATOM 1354 C CA . TRP A 1 82 ? 27.329 30.849 30.244 1.00 24.60 113 TRP A CA 1
ATOM 1355 C C . TRP A 1 82 ? 25.850 30.792 29.921 1.00 24.26 113 TRP A C 1
ATOM 1356 O O . TRP A 1 82 ? 25.446 30.041 29.044 1.00 24.76 113 TRP A O 1
ATOM 1377 N N . LEU A 1 83 ? 25.046 31.578 30.632 1.00 23.36 114 LEU A N 1
ATOM 1378 C CA . LEU A 1 83 ? 23.597 31.467 30.529 1.00 24.91 114 LEU A CA 1
ATOM 1379 C C . LEU A 1 83 ? 22.971 32.605 29.736 1.00 25.83 114 LEU A C 1
ATOM 1380 O O . LEU A 1 83 ? 23.214 33.783 30.016 1.00 26.24 114 LEU A O 1
ATOM 1396 N N . ILE A 1 84 ? 22.153 32.231 28.756 1.00 25.92 115 ILE A N 1
ATOM 1397 C CA . ILE A 1 84 ? 21.356 33.176 27.980 1.00 26.42 115 ILE A CA 1
ATOM 1398 C C . ILE A 1 84 ? 19.891 32.988 28.348 1.00 26.45 115 ILE A C 1
ATOM 1399 O O . ILE A 1 84 ? 19.323 31.926 28.108 1.00 25.37 115 ILE A O 1
ATOM 1415 N N . THR A 1 85 ? 19.287 34.014 28.943 1.00 28.57 116 THR A N 1
ATOM 1416 C CA . THR A 1 85 ? 17.880 33.965 29.323 1.00 31.83 116 THR A CA 1
ATOM 1417 C C . THR A 1 85 ? 17.018 34.627 28.249 1.00 32.90 116 THR A C 1
ATOM 1418 O O . THR A 1 85 ? 17.356 35.706 27.747 1.00 34.17 116 THR A O 1
ATOM 1429 N N . LEU A 1 86 ? 15.911 33.975 27.904 1.00 32.74 117 LEU A N 1
ATOM 1430 C CA . LEU A 1 86 ? 14.996 34.465 26.874 1.00 33.34 117 LEU A CA 1
ATOM 1431 C C . LEU A 1 86 ? 13.546 34.471 27.344 1.00 35.40 117 LEU A C 1
ATOM 1432 O O . LEU A 1 86 ? 13.082 33.518 27.975 1.00 35.69 117 LEU A O 1
ATOM 1448 N N . ASN A 1 87 ? 12.831 35.544 27.020 1.00 36.24 118 ASN A N 1
ATOM 1449 C CA . ASN A 1 87 ? 11.393 35.602 27.259 1.00 38.20 118 ASN A CA 1
ATOM 1450 C C . ASN A 1 87 ? 10.670 34.626 26.348 1.00 38.21 118 ASN A C 1
ATOM 1451 O O . ASN A 1 87 ? 11.135 34.348 25.244 1.00 38.18 118 ASN A O 1
ATOM 1462 N N . LYS A 1 88 ? 9.533 34.108 26.804 1.00 38.82 119 LYS A N 1
ATOM 1463 C CA . LYS A 1 88 ? 8.737 33.206 25.981 1.00 39.95 119 LYS A CA 1
ATOM 1464 C C . LYS A 1 88 ? 8.342 33.890 24.675 1.00 39.26 119 LYS A C 1
ATOM 1465 O O . LYS A 1 88 ? 8.178 33.240 23.645 1.00 38.72 119 LYS A O 1
ATOM 1484 N N . GLN A 1 89 ? 8.205 35.208 24.720 1.00 39.70 120 GLN A N 1
ATOM 1485 C CA . GLN A 1 89 ? 7.841 35.972 23.535 1.00 40.32 120 GLN A CA 1
ATOM 1486 C C . GLN A 1 89 ? 8.961 35.983 22.494 1.00 40.77 120 GLN A C 1
ATOM 1487 O O . GLN A 1 89 ? 8.715 36.246 21.316 1.00 42.32 120 GLN A O 1
ATOM 1501 N N . GLN A 1 90 ? 10.184 35.690 22.927 1.00 40.03 121 GLN A N 1
ATOM 1502 C CA . GLN A 1 90 ? 11.327 35.628 22.017 1.00 38.54 121 GLN A CA 1
ATOM 1503 C C . GLN A 1 90 ? 11.422 34.291 21.296 1.00 38.16 121 GLN A C 1
ATOM 1504 O O . GLN A 1 90 ? 12.299 34.101 20.456 1.00 38.40 121 GLN A O 1
ATOM 1518 N N . ARG A 1 91 ? 10.530 33.364 21.629 1.00 37.14 122 ARG A N 1
ATOM 1519 C CA . ARG A 1 91 ? 10.665 31.983 21.173 1.00 36.20 122 ARG A CA 1
ATOM 1520 C C . ARG A 1 91 ? 10.631 31.865 19.652 1.00 37.03 122 ARG A C 1
ATOM 1521 O O . ARG A 1 91 ? 11.419 31.124 19.070 1.00 36.91 122 ARG A O 1
ATOM 1542 N N . ARG A 1 92 ? 9.734 32.605 19.008 1.00 37.34 123 ARG A N 1
ATOM 1543 C CA . ARG A 1 92 ? 9.586 32.514 17.559 1.00 38.27 123 ARG A CA 1
ATOM 1544 C C . ARG A 1 92 ? 10.499 33.476 16.797 1.00 37.91 123 ARG A C 1
ATOM 1545 O O . ARG A 1 92 ? 10.586 33.404 15.572 1.00 38.42 123 ARG A O 1
ATOM 1566 N N . SER A 1 93 ? 11.178 34.367 17.514 1.00 37.65 124 SER A N 1
ATOM 1567 C CA . SER A 1 93 ? 12.038 35.358 16.872 1.00 36.43 124 SER A CA 1
ATOM 1568 C C . SER A 1 93 ? 13.528 35.103 17.111 1.00 34.26 124 SER A C 1
ATOM 1569 O O . SER A 1 93 ? 14.336 35.277 16.198 1.00 34.46 124 SER A O 1
ATOM 1577 N N . ASP A 1 94 ? 13.890 34.682 18.322 1.00 31.55 125 ASP A N 1
ATOM 1578 C CA . ASP A 1 94 ? 15.300 34.604 18.708 1.00 30.92 125 ASP A CA 1
ATOM 1579 C C . ASP A 1 94 ? 15.806 33.205 19.079 1.00 28.27 125 ASP A C 1
ATOM 1580 O O . ASP A 1 94 ? 16.992 32.925 18.919 1.00 27.97 125 ASP A O 1
ATOM 1589 N N . LEU A 1 95 ? 14.932 32.333 19.574 1.00 27.04 126 LEU A N 1
ATOM 1590 C CA . LEU A 1 95 ? 15.400 31.082 20.174 1.00 26.08 126 LEU A CA 1
ATOM 1591 C C . LEU A 1 95 ? 16.171 30.214 19.178 1.00 26.34 126 LEU A C 1
ATOM 1592 O O . LEU A 1 95 ? 17.262 29.729 19.487 1.00 26.00 126 LEU A O 1
ATOM 1608 N N . ASP A 1 96 ? 15.615 30.025 17.987 1.00 25.57 127 ASP A N 1
ATOM 1609 C CA . ASP A 1 96 ? 16.241 29.153 16.998 1.00 24.46 127 ASP A CA 1
ATOM 1610 C C . ASP A 1 96 ? 17.557 29.720 16.479 1.00 24.38 127 ASP A C 1
ATOM 1611 O O . ASP A 1 96 ? 18.526 28.983 16.327 1.00 24.30 127 ASP A O 1
ATOM 1620 N N . ARG A 1 97 ? 17.599 31.021 16.200 1.00 24.73 128 ARG A N 1
ATOM 1621 C CA . ARG A 1 97 ? 18.813 31.601 15.639 1.00 24.87 128 ARG A CA 1
ATOM 1622 C C . ARG A 1 97 ? 19.914 31.631 16.699 1.00 23.64 128 ARG A C 1
ATOM 1623 O O . ARG A 1 97 ? 21.086 31.465 16.374 1.00 22.61 128 ARG A O 1
ATOM 1644 N N . PHE A 1 98 ? 19.538 31.817 17.964 1.00 23.81 129 PHE A N 1
ATOM 1645 C CA . PHE A 1 98 ? 20.512 31.772 19.054 1.00 22.97 129 PHE A CA 1
ATOM 1646 C C . PHE A 1 98 ? 21.010 30.344 19.282 1.00 21.98 129 PHE A C 1
ATOM 1647 O O . PHE A 1 98 ? 22.201 30.131 19.499 1.00 22.54 129 PHE A O 1
ATOM 1664 N N . TRP A 1 99 ? 20.102 29.372 19.249 1.00 20.59 130 TRP A N 1
ATOM 1665 C CA . TRP A 1 99 ? 20.491 27.974 19.441 1.00 20.71 130 TRP A CA 1
ATOM 1666 C C . TRP A 1 99 ? 21.415 27.509 18.313 1.00 21.56 130 TRP A C 1
ATOM 1667 O O . TRP A 1 99 ? 22.466 26.927 18.578 1.00 21.79 130 TRP A O 1
ATOM 1688 N N . LEU A 1 100 ? 21.042 27.779 17.065 1.00 21.78 131 LEU A N 1
ATOM 1689 C CA . LEU A 1 100 ? 21.874 27.370 15.939 1.00 21.95 131 LEU A CA 1
ATOM 1690 C C . LEU A 1 100 ? 23.253 28.016 16.007 1.00 21.93 131 LEU A C 1
ATOM 1691 O O . LEU A 1 100 ? 24.253 27.348 15.786 1.00 21.23 131 LEU A O 1
ATOM 1707 N N . GLU A 1 101 ? 23.316 29.310 16.315 1.00 22.09 132 GLU A N 1
ATOM 1708 C CA . GLU A 1 101 ? 24.607 29.977 16.418 1.00 22.18 132 GLU A CA 1
ATOM 1709 C C . GLU A 1 101 ? 25.457 29.345 17.518 1.00 21.23 132 GLU A C 1
ATOM 1710 O O . GLU A 1 101 ? 26.679 29.259 17.397 1.00 20.33 132 GLU A O 1
ATOM 1722 N N . THR A 1 102 ? 24.801 28.905 18.590 1.00 20.35 133 THR A N 1
ATOM 1723 C CA . THR A 1 102 ? 25.485 28.214 19.675 1.00 20.99 133 THR A CA 1
ATOM 1724 C C . THR A 1 102 ? 26.058 26.893 19.165 1.00 20.66 133 THR A C 1
ATOM 1725 O O . THR A 1 102 ? 27.197 26.539 19.468 1.00 19.91 133 THR A O 1
ATOM 1736 N N . LEU A 1 103 ? 25.268 26.171 18.379 1.00 19.15 134 LEU A N 1
ATOM 1737 C CA . LEU A 1 103 ? 25.730 24.905 17.826 1.00 20.14 134 LEU A CA 1
ATOM 1738 C C . LEU A 1 103 ? 26.934 25.133 16.919 1.00 21.11 134 LEU A C 1
ATOM 1739 O O . LEU A 1 103 ? 27.890 24.367 16.952 1.00 21.71 134 LEU A O 1
ATOM 1755 N N . LEU A 1 104 ? 26.900 26.204 16.130 1.00 21.85 135 LEU A N 1
ATOM 1756 C CA . LEU A 1 104 ? 27.985 26.469 15.190 1.00 21.52 135 LEU A CA 1
ATOM 1757 C C . LEU A 1 104 ? 29.271 26.866 15.913 1.00 21.27 135 LEU A C 1
ATOM 1758 O O . LEU A 1 104 ? 30.364 26.557 15.452 1.00 21.78 135 LEU A O 1
ATOM 1774 N N . CYS A 1 105 ? 29.136 27.547 17.045 1.00 21.89 136 CYS A N 1
ATOM 1775 C CA . CYS A 1 105 ? 30.284 27.884 17.882 1.00 21.88 136 CYS A CA 1
ATOM 1776 C C . CYS A 1 105 ? 30.940 26.622 18.433 1.00 22.59 136 CYS A C 1
ATOM 1777 O O . CYS A 1 105 ? 32.159 26.548 18.560 1.00 23.14 136 CYS A O 1
ATOM 1785 N N . LEU A 1 106 ? 30.121 25.633 18.770 1.00 21.19 137 LEU A N 1
ATOM 1786 C CA . LEU A 1 106 ? 30.639 24.378 19.298 1.00 20.88 137 LEU A CA 1
ATOM 1787 C C . LEU A 1 106 ? 31.363 23.569 18.226 1.00 21.10 137 LEU A C 1
ATOM 1788 O O . LEU A 1 106 ? 32.555 23.304 18.358 1.00 21.25 137 LEU A O 1
ATOM 1804 N N . ILE A 1 107 ? 30.658 23.187 17.164 1.00 19.99 138 ILE A N 1
ATOM 1805 C CA . ILE A 1 107 ? 31.235 22.273 16.181 1.00 20.04 138 ILE A CA 1
ATOM 1806 C C . ILE A 1 107 ? 32.330 22.970 15.384 1.00 21.38 138 ILE A C 1
ATOM 1807 O O . ILE A 1 107 ? 33.201 22.317 14.814 1.00 21.48 138 ILE A O 1
ATOM 1823 N N . GLY A 1 108 ? 32.288 24.299 15.354 1.00 22.10 139 GLY A N 1
ATOM 1824 C CA . GLY A 1 108 ? 33.281 25.073 14.629 1.00 22.39 139 GLY A CA 1
ATOM 1825 C C . GLY A 1 108 ? 34.528 25.369 15.444 1.00 22.97 139 GLY A C 1
ATOM 1826 O O . GLY A 1 108 ? 35.501 25.901 14.906 1.00 23.20 139 GLY A O 1
ATOM 1830 N N . GLU A 1 109 ? 34.498 25.025 16.733 1.00 23.30 140 GLU A N 1
ATOM 1831 C CA . GLU A 1 109 ? 35.618 25.278 17.644 1.00 23.34 140 GLU A CA 1
ATOM 1832 C C . GLU A 1 109 ? 35.976 26.769 17.670 1.00 24.89 140 GLU A C 1
ATOM 1833 O O . GLU A 1 109 ? 37.135 27.156 17.529 1.00 24.29 140 GLU A O 1
ATOM 1845 N N . SER A 1 110 ? 34.960 27.594 17.885 1.00 25.81 141 SER A N 1
ATOM 1846 C CA . SER A 1 110 ? 35.079 29.041 17.709 1.00 26.29 141 SER A CA 1
ATOM 1847 C C . SER A 1 110 ? 35.816 29.782 18.825 1.00 27.11 141 SER A C 1
ATOM 1848 O O . SER A 1 110 ? 35.955 31.007 18.762 1.00 28.07 141 SER A O 1
ATOM 1856 N N . PHE A 1 111 ? 36.291 29.059 19.834 1.00 26.69 142 PHE A N 1
ATOM 1857 C CA . PHE A 1 111 ? 36.922 29.693 20.989 1.00 27.77 142 PHE A CA 1
ATOM 1858 C C . PHE A 1 111 ? 38.427 29.430 21.042 1.00 29.89 142 PHE A C 1
ATOM 1859 O O . PHE A 1 111 ? 39.021 29.386 22.120 1.00 27.83 142 PHE A O 1
ATOM 1876 N N . ASP A 1 112 ? 39.032 29.292 19.866 1.00 34.41 143 ASP A N 1
ATOM 1877 C CA . ASP A 1 112 ? 40.459 29.003 19.746 1.00 38.06 143 ASP A CA 1
ATOM 1878 C C . ASP A 1 112 ? 40.820 27.793 20.620 1.00 38.57 143 ASP A C 1
ATOM 1879 O O . ASP A 1 112 ? 40.147 26.767 20.552 1.00 37.98 143 ASP A O 1
ATOM 1888 N N . ASP A 1 113 ? 41.862 27.907 21.441 1.00 39.51 144 ASP A N 1
ATOM 1889 C CA . ASP A 1 113 ? 42.334 26.778 22.235 1.00 40.49 144 ASP A CA 1
ATOM 1890 C C . ASP A 1 113 ? 41.390 26.485 23.395 1.00 38.72 144 ASP A C 1
ATOM 1891 O O . ASP A 1 113 ? 41.323 25.358 23.886 1.00 38.55 144 ASP A O 1
ATOM 1900 N N . TYR A 1 114 ? 40.660 27.507 23.827 1.00 37.16 145 TYR A N 1
ATOM 1901 C CA . TYR A 1 114 ? 39.745 27.376 24.952 1.00 36.04 145 TYR A CA 1
ATOM 1902 C C . TYR A 1 114 ? 38.512 26.550 24.596 1.00 34.97 145 TYR A C 1
ATOM 1903 O O . TYR A 1 114 ? 37.702 26.233 25.467 1.00 34.31 145 TYR A O 1
ATOM 1921 N N . SER A 1 115 ? 38.366 26.205 23.321 1.00 34.11 146 SER A N 1
ATOM 1922 C CA . SER A 1 115 ? 37.275 25.334 22.895 1.00 32.65 146 SER A CA 1
ATOM 1923 C C . SER A 1 115 ? 37.390 23.956 23.548 1.00 30.85 146 SER A C 1
ATOM 1924 O O . SER A 1 115 ? 36.422 23.203 23.586 1.00 29.68 146 SER A O 1
ATOM 1932 N N . ASP A 1 116 ? 38.570 23.630 24.068 1.00 30.86 147 ASP A N 1
ATOM 1933 C CA . ASP A 1 116 ? 38.770 22.357 24.753 1.00 30.69 147 ASP A CA 1
ATOM 1934 C C . ASP A 1 116 ? 38.069 22.352 26.109 1.00 29.76 147 ASP A C 1
ATOM 1935 O O . ASP A 1 116 ? 37.751 21.293 26.644 1.00 30.15 147 ASP A O 1
ATOM 1944 N N . ASP A 1 117 ? 37.824 23.537 26.662 1.00 29.18 148 ASP A N 1
ATOM 1945 C CA . ASP A 1 117 ? 37.126 23.643 27.941 1.00 29.09 148 ASP A CA 1
ATOM 1946 C C . ASP A 1 117 ? 35.622 23.488 27.772 1.00 27.20 148 ASP A C 1
ATOM 1947 O O . ASP A 1 117 ? 34.904 23.267 28.746 1.00 28.23 148 ASP A O 1
ATOM 1956 N N . VAL A 1 118 ? 35.144 23.607 26.539 1.00 26.02 149 VAL A N 1
ATOM 1957 C CA . VAL A 1 118 ? 33.722 23.454 26.258 1.00 25.16 149 VAL A CA 1
ATOM 1958 C C . VAL A 1 118 ? 33.320 21.985 26.373 1.00 24.62 149 VAL A C 1
ATOM 1959 O O . VAL A 1 118 ? 33.987 21.113 25.821 1.00 25.50 149 VAL A O 1
ATOM 1972 N N . CYS A 1 119 ? 32.238 21.721 27.103 1.00 23.73 150 CYS A N 1
ATOM 1973 C CA . CYS A 1 119 ? 31.699 20.371 27.233 1.00 23.93 150 CYS A CA 1
ATOM 1974 C C . CYS A 1 119 ? 30.516 20.176 26.297 1.00 21.89 150 CYS A C 1
ATOM 1975 O O . CYS A 1 119 ? 30.361 19.125 25.673 1.00 21.52 150 CYS A O 1
ATOM 1983 N N . GLY A 1 120 ? 29.675 21.196 26.211 1.00 20.58 151 GLY A N 1
ATOM 1984 C CA . GLY A 1 120 ? 28.499 21.132 25.369 1.00 20.80 151 GLY A CA 1
ATOM 1985 C C . GLY A 1 120 ? 27.595 22.331 25.571 1.00 21.35 151 GLY A C 1
ATOM 1986 O O . GLY A 1 120 ? 27.972 23.295 26.231 1.00 21.81 151 GLY A O 1
ATOM 1990 N N . ALA A 1 121 ? 26.404 22.266 24.984 1.00 20.61 152 ALA A N 1
ATOM 1991 C CA . ALA A 1 121 ? 25.411 23.321 25.131 1.00 19.14 152 ALA A CA 1
ATOM 1992 C C . ALA A 1 121 ? 24.031 22.716 25.347 1.00 19.15 152 ALA A C 1
ATOM 1993 O O . ALA A 1 121 ? 23.759 21.588 24.917 1.00 18.63 152 ALA A O 1
ATOM 2000 N N . VAL A 1 122 ? 23.171 23.476 26.021 1.00 19.89 153 VAL A N 1
ATOM 2001 C CA . VAL A 1 122 ? 21.823 23.035 26.355 1.00 20.07 153 VAL A CA 1
ATOM 2002 C C . VAL A 1 122 ? 20.820 24.134 26.052 1.00 21.03 153 VAL A C 1
ATOM 2003 O O . VAL A 1 122 ? 21.064 25.303 26.360 1.00 19.65 153 VAL A O 1
ATOM 2016 N N . VAL A 1 123 ? 19.690 23.760 25.457 1.00 22.24 154 VAL A N 1
ATOM 2017 C CA . VAL A 1 123 ? 18.558 24.671 25.374 1.00 22.68 154 VAL A CA 1
ATOM 2018 C C . VAL A 1 123 ? 17.373 24.076 26.125 1.00 22.96 154 VAL A C 1
ATOM 2019 O O . VAL A 1 123 ? 16.982 22.925 25.895 1.00 21.21 154 VAL A O 1
ATOM 2032 N N . ASN A 1 124 ? 16.841 24.882 27.046 1.00 24.12 155 ASN A N 1
ATOM 2033 C CA . ASN A 1 124 ? 15.654 24.552 27.831 1.00 25.43 155 ASN A CA 1
ATOM 2034 C C . ASN A 1 124 ? 14.447 25.320 27.329 1.00 24.90 155 ASN A C 1
ATOM 2035 O O . ASN A 1 124 ? 14.466 26.552 27.297 1.00 25.11 155 ASN A O 1
ATOM 2046 N N . VAL A 1 125 ? 13.398 24.603 26.942 1.00 25.06 156 VAL A N 1
ATOM 2047 C CA . VAL A 1 125 ? 12.135 25.238 26.591 1.00 26.58 156 VAL A CA 1
ATOM 2048 C C . VAL A 1 125 ? 11.157 25.076 27.752 1.00 27.99 156 VAL A C 1
ATOM 2049 O O . VAL A 1 125 ? 10.824 23.958 28.139 1.00 27.26 156 VAL A O 1
ATOM 2062 N N . ARG A 1 126 ? 10.714 26.199 28.314 1.00 30.32 157 ARG A N 1
ATOM 2063 C CA . ARG A 1 126 ? 9.826 26.178 29.473 1.00 31.99 157 ARG A CA 1
ATOM 2064 C C . ARG A 1 126 ? 8.714 27.205 29.331 1.00 34.41 157 ARG A C 1
ATOM 2065 O O . ARG A 1 126 ? 8.825 28.156 28.555 1.00 35.04 157 ARG A O 1
ATOM 2086 N N . ALA A 1 127 ? 7.643 27.008 30.091 1.00 35.63 158 ALA A N 1
ATOM 2087 C CA . ALA A 1 127 ? 6.523 27.939 30.092 1.00 36.75 158 ALA A CA 1
ATOM 2088 C C . ALA A 1 127 ? 6.942 29.301 30.645 1.00 38.83 158 ALA A C 1
ATOM 2089 O O . ALA A 1 127 ? 6.522 30.340 30.139 1.00 39.46 158 ALA A O 1
ATOM 2096 N N . LYS A 1 128 ? 7.782 29.289 31.676 1.00 40.71 159 LYS A N 1
ATOM 2097 C CA . LYS A 1 128 ? 8.214 30.524 32.327 1.00 41.73 159 LYS A CA 1
ATOM 2098 C C . LYS A 1 128 ? 9.148 31.339 31.438 1.00 40.12 159 LYS A C 1
ATOM 2099 O O . LYS A 1 128 ? 9.207 32.563 31.547 1.00 41.41 159 LYS A O 1
ATOM 2118 N N . GLY A 1 129 ? 9.879 30.657 30.565 1.00 37.83 160 GLY A N 1
ATOM 2119 C CA . GLY A 1 129 ? 10.853 31.310 29.711 1.00 35.44 160 GLY A CA 1
ATOM 2120 C C . GLY A 1 129 ? 11.930 30.325 29.303 1.00 33.59 160 GLY A C 1
ATOM 2121 O O . GLY A 1 129 ? 12.137 29.321 29.980 1.00 34.13 160 GLY A O 1
ATOM 2125 N N . ASP A 1 130 ? 12.625 30.613 28.208 1.00 31.34 161 ASP A N 1
ATOM 2126 C CA . ASP A 1 130 ? 13.602 29.674 27.661 1.00 29.61 161 ASP A CA 1
ATOM 2127 C C . ASP A 1 130 ? 15.028 30.012 28.098 1.00 27.58 161 ASP A C 1
ATOM 2128 O O . ASP A 1 130 ? 15.301 31.114 28.568 1.00 28.57 161 ASP A O 1
ATOM 2137 N N . LYS A 1 131 ? 15.930 29.048 27.948 1.00 24.48 162 LYS A N 1
ATOM 2138 C CA . LYS A 1 131 ? 17.322 29.232 28.333 1.00 23.83 162 LYS A CA 1
ATOM 2139 C C . LYS A 1 131 ? 18.233 28.528 27.340 1.00 22.63 162 LYS A C 1
ATOM 2140 O O . LYS A 1 131 ? 17.928 27.431 26.898 1.00 22.54 162 LYS A O 1
ATOM 2159 N N . ILE A 1 132 ? 19.327 29.188 26.970 1.00 21.51 163 ILE A N 1
ATOM 2160 C CA . ILE A 1 132 ? 20.395 28.549 26.210 1.00 20.60 163 ILE A CA 1
ATOM 2161 C C . ILE A 1 132 ? 21.668 28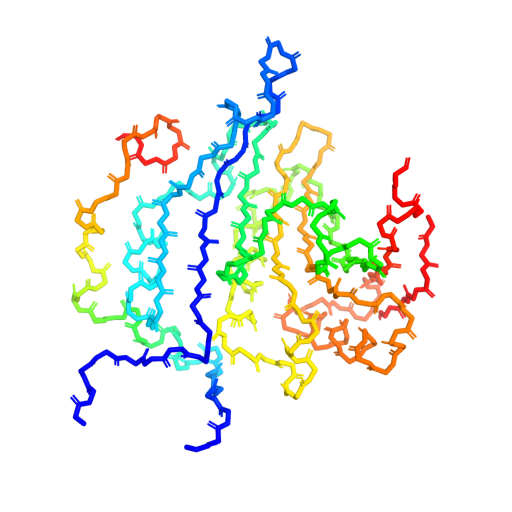.725 27.015 1.00 21.53 163 ILE A C 1
ATOM 2162 O O . ILE A 1 132 ? 21.883 29.778 27.623 1.00 21.75 163 ILE A O 1
ATOM 2178 N N . ALA A 1 133 ? 22.498 27.689 27.049 1.00 21.68 164 ALA A N 1
ATOM 2179 C CA . ALA A 1 133 ? 23.730 27.766 27.814 1.00 22.79 164 ALA A CA 1
ATOM 2180 C C . ALA A 1 133 ? 24.852 26.942 27.201 1.00 22.08 164 ALA A C 1
ATOM 2181 O O . ALA A 1 133 ? 24.624 25.851 26.678 1.00 21.53 164 ALA A O 1
ATOM 2188 N N . ILE A 1 134 ? 26.065 27.481 27.275 1.00 22.41 165 ILE A N 1
ATOM 2189 C CA . ILE A 1 134 ? 27.269 26.734 26.928 1.00 22.78 165 ILE A CA 1
ATOM 2190 C C . ILE A 1 134 ? 27.925 26.254 28.218 1.00 23.23 165 ILE A C 1
ATOM 2191 O O . ILE A 1 134 ? 28.276 27.056 29.081 1.00 22.12 165 ILE A O 1
ATOM 2207 N N . TRP A 1 135 ? 28.068 24.939 28.345 1.00 24.00 166 TRP A N 1
ATOM 2208 C CA . TRP A 1 135 ? 28.709 24.339 29.508 1.00 24.48 166 TRP A CA 1
ATOM 2209 C C . TRP A 1 135 ? 30.212 24.219 29.303 1.00 25.32 166 TRP A C 1
ATOM 2210 O O . TRP A 1 135 ? 30.659 23.754 28.255 1.00 23.92 166 TRP A O 1
ATOM 2231 N N . THR A 1 136 ? 30.981 24.625 30.309 1.00 27.26 167 THR A N 1
ATOM 2232 C CA . THR A 1 136 ? 32.432 24.448 30.300 1.00 28.81 167 THR A CA 1
ATOM 2233 C C . THR A 1 136 ? 32.831 23.584 31.492 1.00 29.71 167 THR A C 1
ATOM 2234 O O . THR A 1 136 ? 32.032 23.365 32.405 1.00 29.41 167 THR A O 1
ATOM 2245 N N . THR A 1 137 ? 34.072 23.107 31.483 1.00 30.22 168 THR A N 1
ATOM 2246 C CA . THR A 1 137 ? 34.483 22.016 32.361 1.00 31.87 168 THR A CA 1
ATOM 2247 C C . THR A 1 137 ? 35.013 22.469 33.722 1.00 32.97 168 THR A C 1
ATOM 2248 O O . THR A 1 137 ? 34.919 21.730 34.703 1.00 32.92 168 THR A O 1
ATOM 2259 N N . GLU A 1 138 ? 35.569 23.676 33.778 1.00 34.10 169 GLU A N 1
ATOM 2260 C CA . GLU A 1 138 ? 36.195 24.179 34.998 1.00 35.77 169 GLU A CA 1
ATOM 2261 C C . GLU A 1 138 ? 35.838 25.641 35.242 1.00 36.59 169 GLU A C 1
ATOM 2262 O O . GLU A 1 138 ? 36.293 26.531 34.524 1.00 36.95 169 GLU A O 1
ATOM 2274 N N . CYS A 1 139 ? 35.033 25.881 36.270 1.00 38.24 170 CYS A N 1
ATOM 2275 C CA . CYS A 1 139 ? 34.542 27.222 36.565 1.00 40.31 170 CYS A CA 1
ATOM 2276 C C . CYS A 1 139 ? 35.647 28.141 37.089 1.00 41.39 170 CYS A C 1
ATOM 2277 O O . CYS A 1 139 ? 35.479 29.363 37.121 1.00 40.77 170 CYS A O 1
ATOM 2285 N N . GLU A 1 140 ? 36.772 27.556 37.493 1.00 42.76 171 GLU A N 1
ATOM 2286 C CA . GLU A 1 140 ? 37.889 28.329 38.035 1.00 44.44 171 GLU A CA 1
ATOM 2287 C C . GLU A 1 140 ? 38.840 28.844 36.951 1.00 44.43 171 GLU A C 1
ATOM 2288 O O . GLU A 1 140 ? 39.661 29.722 37.215 1.00 44.68 171 GLU A O 1
ATOM 2300 N N . ASN A 1 141 ? 38.745 28.297 35.742 1.00 43.73 172 ASN A N 1
ATOM 2301 C CA A ASN A 1 141 ? 39.574 28.756 34.633 0.56 42.93 172 ASN A CA 1
ATOM 2302 C CA B ASN A 1 141 ? 39.582 28.757 34.638 0.44 43.22 172 ASN A CA 1
ATOM 2303 C C . ASN A 1 141 ? 39.080 30.099 34.102 1.00 41.99 172 ASN A C 1
ATOM 2304 O O . ASN A 1 141 ? 38.459 30.167 33.041 1.00 41.06 172 ASN A O 1
ATOM 2325 N N . ARG A 1 142 ? 39.361 31.163 34.851 1.00 41.92 173 ARG A N 1
ATOM 2326 C CA . ARG A 1 142 ? 38.924 32.516 34.508 1.00 42.95 173 ARG A CA 1
ATOM 2327 C C . ARG A 1 142 ? 39.261 32.909 33.072 1.00 40.98 173 ARG A C 1
ATOM 2328 O O . ARG A 1 142 ? 38.420 33.463 32.364 1.00 40.52 173 ARG A O 1
ATOM 2349 N N . GLU A 1 143 ? 40.491 32.631 32.650 1.00 39.49 174 GLU A N 1
ATOM 2350 C CA . GLU A 1 143 ? 40.949 33.037 31.324 1.00 38.31 174 GLU A CA 1
ATOM 2351 C C . GLU A 1 143 ? 40.134 32.357 30.230 1.00 35.55 174 GLU A C 1
ATOM 2352 O O . GLU A 1 143 ? 39.685 33.003 29.281 1.00 35.29 174 GLU A O 1
ATOM 2364 N N . ALA A 1 144 ? 39.944 31.049 30.369 1.00 33.44 175 ALA A N 1
ATOM 2365 C CA . ALA A 1 144 ? 39.197 30.279 29.383 1.00 31.80 175 ALA A CA 1
ATOM 2366 C C . ALA A 1 144 ? 37.724 30.677 29.384 1.00 30.22 175 ALA A C 1
ATOM 2367 O O . ALA A 1 144 ? 37.130 30.922 28.333 1.00 29.75 175 ALA A O 1
ATOM 2374 N N . VAL A 1 145 ? 37.141 30.738 30.574 1.00 29.04 176 VAL A N 1
ATOM 2375 C CA . VAL A 1 145 ? 35.726 31.043 30.714 1.00 28.27 176 VAL A CA 1
ATOM 2376 C C . VAL A 1 145 ? 35.407 32.426 30.158 1.00 27.96 176 VAL A C 1
ATOM 2377 O O . VAL A 1 145 ? 34.429 32.598 29.435 1.00 26.27 176 VAL A O 1
ATOM 2390 N N . THR A 1 146 ? 36.243 33.405 30.484 1.00 30.01 177 THR A N 1
ATOM 2391 C CA . THR A 1 146 ? 36.017 34.772 30.036 1.00 30.71 177 THR A CA 1
ATOM 2392 C C . THR A 1 146 ? 36.101 34.891 28.517 1.00 29.33 177 THR A C 1
ATOM 2393 O O . THR A 1 146 ? 35.279 35.568 27.900 1.00 27.87 177 THR A O 1
ATOM 2404 N N . HIS A 1 147 ? 37.090 34.233 27.918 1.00 28.66 178 HIS A N 1
ATOM 2405 C CA . HIS A 1 147 ? 37.251 34.275 26.471 1.00 28.22 178 HIS A CA 1
ATOM 2406 C C . HIS A 1 147 ? 36.028 33.686 25.782 1.00 27.31 178 HIS A C 1
ATOM 2407 O O . HIS A 1 147 ? 35.515 34.253 24.821 1.00 27.92 178 HIS A O 1
ATOM 2421 N N . ILE A 1 148 ? 35.567 32.545 26.286 1.00 25.93 179 ILE A N 1
ATOM 2422 C CA . ILE A 1 148 ? 34.389 31.883 25.745 1.00 25.53 179 ILE A CA 1
ATOM 2423 C C . ILE A 1 148 ? 33.167 32.798 25.831 1.00 25.80 179 ILE A C 1
ATOM 2424 O O . ILE A 1 148 ? 32.412 32.931 24.866 1.00 26.24 179 ILE A O 1
ATOM 2440 N N . GLY A 1 149 ? 32.978 33.428 26.985 1.00 25.34 180 GLY A N 1
ATOM 2441 C CA . GLY A 1 149 ? 31.862 34.338 27.181 1.00 24.92 180 GLY A CA 1
ATOM 2442 C C . GLY A 1 149 ? 31.881 35.515 26.220 1.00 24.65 180 GLY A C 1
ATOM 2443 O O . GLY A 1 149 ? 30.852 35.886 25.654 1.00 24.68 180 GLY A O 1
ATOM 2447 N N . ARG A 1 150 ? 33.054 36.107 26.031 1.00 24.25 181 ARG A N 1
ATOM 2448 C CA . ARG A 1 150 ? 33.172 37.272 25.164 1.00 25.84 181 ARG A CA 1
ATOM 2449 C C . ARG A 1 150 ? 32.887 36.926 23.706 1.00 26.35 181 ARG A C 1
ATOM 2450 O O . ARG A 1 150 ? 32.168 37.656 23.023 1.00 26.71 181 ARG A O 1
ATOM 2471 N N . VAL A 1 151 ? 33.440 35.811 23.232 1.00 25.68 182 VAL A N 1
ATOM 2472 C CA . VAL A 1 151 ? 33.246 35.413 21.843 1.00 25.46 182 VAL A CA 1
ATOM 2473 C C . VAL A 1 151 ? 31.794 35.021 21.610 1.00 25.52 182 VAL A C 1
ATOM 2474 O O . VAL A 1 151 ? 31.215 35.336 20.573 1.00 26.07 182 VAL A O 1
ATOM 2487 N N . TYR A 1 152 ? 31.216 34.327 22.583 1.00 24.78 183 TYR A N 1
ATOM 2488 C CA . TYR A 1 152 ? 29.829 33.894 22.509 1.00 23.95 183 TYR A CA 1
ATOM 2489 C C . TYR A 1 152 ? 28.894 35.098 22.369 1.00 23.76 183 TYR A C 1
ATOM 2490 O O . TYR A 1 152 ? 28.047 35.141 21.477 1.00 23.74 183 TYR A O 1
ATOM 2508 N N . LYS A 1 153 ? 29.060 36.076 23.251 1.00 23.84 184 LYS A N 1
ATOM 2509 C CA . LYS A 1 153 ? 28.257 37.294 23.206 1.00 24.84 184 LYS A CA 1
ATOM 2510 C C . LYS A 1 153 ? 28.411 37.979 21.851 1.00 26.14 184 LYS A C 1
ATOM 2511 O O . LYS A 1 153 ? 27.437 38.419 21.242 1.00 25.98 184 LYS A O 1
ATOM 2530 N N . GLU A 1 154 ? 29.646 38.035 21.375 1.00 27.42 185 GLU A N 1
ATOM 2531 C CA . GLU A 1 154 ? 29.946 38.598 20.072 1.00 28.51 185 GLU A CA 1
ATOM 2532 C C . GLU A 1 154 ? 29.207 37.857 18.955 1.00 27.28 185 GLU A C 1
ATOM 2533 O O . GLU A 1 154 ? 28.573 38.475 18.100 1.00 26.92 185 GLU A O 1
ATOM 2545 N N . ARG A 1 155 ? 29.281 36.529 18.969 1.00 27.05 186 ARG A N 1
ATOM 2546 C CA . ARG A 1 155 ? 28.666 35.722 17.920 1.00 26.29 186 ARG A CA 1
ATOM 2547 C C . ARG A 1 155 ? 27.132 35.754 17.958 1.00 26.34 186 ARG A C 1
ATOM 2548 O O . ARG A 1 155 ? 26.479 35.578 16.930 1.00 26.86 186 ARG A O 1
ATOM 2569 N N . LEU A 1 156 ? 26.555 35.977 19.134 1.00 25.11 187 LEU A N 1
ATOM 2570 C CA . LEU A 1 156 ? 25.103 36.109 19.248 1.00 25.64 187 LEU A CA 1
ATOM 2571 C C . LEU A 1 156 ? 24.621 37.480 18.775 1.00 27.43 187 LEU A C 1
ATOM 2572 O O . LEU A 1 156 ? 23.426 37.686 18.557 1.00 28.81 187 LEU A O 1
ATOM 2588 N N . GLY A 1 157 ? 25.551 38.416 18.627 1.00 27.81 188 GLY A N 1
ATOM 2589 C CA . GLY A 1 157 ? 25.222 39.744 18.138 1.00 27.78 188 GLY A CA 1
ATOM 2590 C C . GLY A 1 157 ? 24.555 40.596 19.200 1.00 27.72 188 GLY A C 1
ATOM 2591 O O . GLY A 1 157 ? 23.859 41.570 18.889 1.00 27.86 188 GLY A O 1
ATOM 2595 N N . LEU A 1 158 ? 24.774 40.234 20.458 1.00 26.86 189 LEU A N 1
ATOM 2596 C CA . LEU A 1 158 ? 24.191 40.967 21.572 1.00 26.95 189 LEU A CA 1
ATOM 2597 C C . LEU A 1 158 ? 24.815 42.349 21.704 1.00 27.90 189 LEU A C 1
ATOM 2598 O O . LEU A 1 158 ? 26.039 42.492 21.624 1.00 27.42 189 LEU A O 1
ATOM 2614 N N . PRO A 1 159 ? 23.978 43.381 21.902 1.00 28.74 190 PRO A N 1
ATOM 2615 C CA . PRO A 1 159 ? 24.589 44.684 22.164 1.00 28.93 190 PRO A CA 1
ATOM 2616 C C . PRO A 1 159 ? 25.304 44.683 23.513 1.00 26.32 190 PRO A C 1
ATOM 2617 O O . PRO A 1 159 ? 24.982 43.863 24.364 1.00 25.06 190 PRO A O 1
ATOM 2628 N N . PRO A 1 160 ? 26.279 45.583 23.698 1.00 25.97 191 PRO A N 1
ATOM 2629 C CA . PRO A 1 160 ? 27.063 45.651 24.938 1.00 24.14 191 PRO A CA 1
ATOM 2630 C C . PRO A 1 160 ? 26.232 45.669 26.222 1.00 23.20 191 PRO A C 1
ATOM 2631 O O . PRO A 1 160 ? 26.631 45.057 27.208 1.00 22.22 191 PRO A O 1
ATOM 2642 N N . LYS A 1 161 ? 25.106 46.376 26.205 1.00 23.83 192 LYS A N 1
ATOM 2643 C CA . LYS A 1 161 ? 24.285 46.547 27.404 1.00 25.57 192 LYS A CA 1
ATOM 2644 C C . LYS A 1 161 ? 23.550 45.268 27.814 1.00 26.69 192 LYS A C 1
ATOM 2645 O O . LYS A 1 161 ? 23.050 45.180 28.937 1.00 26.69 192 LYS A O 1
ATOM 2664 N N . ILE A 1 162 ? 23.464 44.297 26.905 1.00 27.61 193 ILE A N 1
AT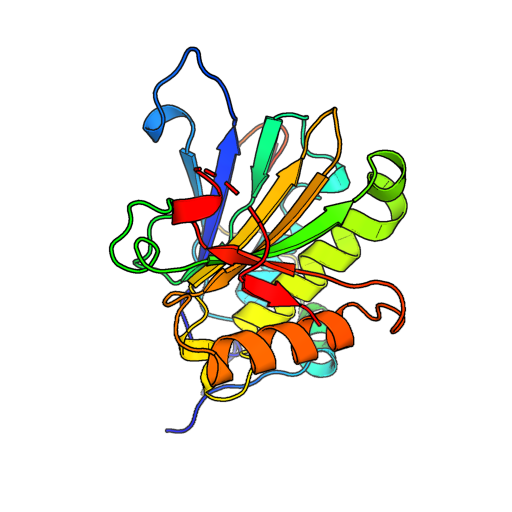OM 2665 C CA . ILE A 1 162 ? 22.884 42.991 27.231 1.00 29.27 193 ILE A CA 1
ATOM 2666 C C . ILE A 1 162 ? 23.946 42.106 27.856 1.00 30.28 193 ILE A C 1
ATOM 2667 O O . ILE A 1 162 ? 24.683 41.406 27.165 1.00 31.03 193 ILE A O 1
ATOM 2683 N N . VAL A 1 163 ? 23.998 42.130 29.179 1.00 30.64 194 VAL A N 1
ATOM 2684 C CA . VAL A 1 163 ? 25.026 41.425 29.925 1.00 31.07 194 VAL A CA 1
ATOM 2685 C C . VAL A 1 163 ? 24.643 39.968 30.226 1.00 29.85 194 VAL A C 1
ATOM 2686 O O . VAL A 1 163 ? 23.511 39.681 30.619 1.00 30.62 194 VAL A O 1
ATOM 2699 N N . ILE A 1 164 ? 25.600 39.057 30.047 1.00 27.43 195 ILE A N 1
ATOM 2700 C CA . ILE A 1 164 ? 25.380 37.634 30.335 1.00 26.26 195 ILE A CA 1
ATOM 2701 C C . ILE A 1 164 ? 26.316 37.165 31.449 1.00 26.08 195 ILE A C 1
ATOM 2702 O O . ILE A 1 164 ? 27.428 37.671 31.584 1.00 25.74 195 ILE A O 1
ATOM 2718 N N . GLY A 1 165 ? 25.853 36.205 32.247 1.00 26.16 196 GLY A N 1
ATOM 2719 C CA . GLY A 1 165 ? 26.601 35.729 33.398 1.00 26.35 196 GLY A CA 1
ATOM 2720 C C . GLY A 1 165 ? 27.011 34.269 33.308 1.00 25.62 196 GLY A C 1
ATOM 2721 O O . GLY A 1 165 ? 26.350 33.459 32.654 1.00 24.81 196 GLY A O 1
ATOM 2725 N N . TYR A 1 166 ? 28.122 33.950 33.967 1.00 25.56 197 TYR A N 1
ATOM 2726 C CA . TYR A 1 166 ? 28.604 32.583 34.089 1.00 27.81 197 TYR A CA 1
ATOM 2727 C C . TYR A 1 166 ? 28.316 32.089 35.502 1.00 29.25 197 TYR A C 1
ATOM 2728 O O . TYR A 1 166 ? 28.683 32.744 36.478 1.00 29.67 197 TYR A O 1
ATOM 2746 N N . GLN A 1 167 ? 27.646 30.942 35.594 1.00 30.31 198 GLN A N 1
ATOM 2747 C CA . GLN A 1 167 ? 27.284 30.337 36.872 1.00 32.69 198 GLN A CA 1
ATOM 2748 C C . GLN A 1 167 ? 27.910 28.956 37.000 1.00 33.21 198 GLN A C 1
ATOM 2749 O O . GLN A 1 167 ? 27.751 28.124 36.113 1.00 32.75 198 GLN A O 1
ATOM 2763 N N . SER A 1 168 ? 28.606 28.703 38.103 1.00 33.89 199 SER A N 1
ATOM 2764 C CA . SER A 1 168 ? 29.109 27.360 38.362 1.00 35.23 199 SER A CA 1
ATOM 2765 C C . SER A 1 168 ? 27.931 26.448 38.690 1.00 35.16 199 SER A C 1
ATOM 2766 O O . SER A 1 168 ? 26.947 26.883 39.291 1.00 35.06 199 SER A O 1
ATOM 2774 N N . HIS A 1 169 ? 28.032 25.185 38.288 1.00 35.75 200 HIS A N 1
ATOM 2775 C CA . HIS A 1 169 ? 26.947 24.231 38.487 1.00 35.57 200 HIS A CA 1
ATOM 2776 C C . HIS A 1 169 ? 26.662 24.016 39.974 1.00 36.64 200 HIS A C 1
ATOM 2777 O O . HIS A 1 169 ? 25.521 23.766 40.366 1.00 35.41 200 HIS A O 1
ATOM 2791 N N . ALA A 1 170 ? 27.701 24.121 40.795 1.00 38.34 201 ALA A N 1
ATOM 2792 C CA . ALA A 1 170 ? 27.555 23.964 42.240 1.00 41.02 201 ALA A CA 1
ATOM 2793 C C . ALA A 1 170 ? 26.622 25.026 42.820 1.00 43.49 201 ALA A C 1
ATOM 2794 O O . ALA A 1 170 ? 25.806 24.735 43.696 1.00 44.71 201 ALA A O 1
ATOM 2801 N N . ASP A 1 171 ? 26.749 26.256 42.329 1.00 44.94 202 ASP A N 1
ATOM 2802 C CA . ASP A 1 171 ? 25.902 27.356 42.780 1.00 46.87 202 ASP A CA 1
ATOM 2803 C C . ASP A 1 171 ? 24.505 27.258 42.179 1.00 48.94 202 ASP A C 1
ATOM 2804 O O . ASP A 1 171 ? 23.516 27.609 42.825 1.00 50.30 202 ASP A O 1
ATOM 2813 N N . THR A 1 172 ? 24.430 26.783 40.940 1.00 49.27 203 THR A N 1
ATOM 2814 C CA . THR A 1 172 ? 23.156 26.668 40.240 1.00 50.02 203 THR A CA 1
ATOM 2815 C C . THR A 1 172 ? 22.247 25.669 40.944 1.00 51.10 203 THR A C 1
ATOM 2816 O O . THR A 1 172 ? 21.032 25.856 41.002 1.00 51.83 203 THR A O 1
ATOM 2827 N N . ALA A 1 173 ? 22.848 24.612 41.481 1.00 51.22 204 ALA A N 1
ATOM 2828 C CA . ALA A 1 173 ? 22.099 23.574 42.176 1.00 52.22 204 ALA A CA 1
ATOM 2829 C C . ALA A 1 173 ? 21.520 24.107 43.481 1.00 52.15 204 ALA A C 1
ATOM 2830 O O . ALA A 1 173 ? 20.943 23.354 44.264 1.00 51.70 204 ALA A O 1
ATOM 2837 N N . LYS A 1 181 ? 24.063 32.600 41.612 1.00 44.84 212 LYS A N 1
ATOM 2838 C CA . LYS A 1 181 ? 24.847 33.815 41.429 1.00 44.76 212 LYS A CA 1
ATOM 2839 C C . LYS A 1 181 ? 25.856 33.664 40.290 1.00 43.26 212 LYS A C 1
ATOM 2840 O O . LYS A 1 181 ? 26.163 32.549 39.863 1.00 42.79 212 LYS A O 1
ATOM 2858 N N . ASN A 1 182 ? 26.370 34.795 39.812 1.00 41.39 213 ASN A N 1
ATOM 2859 C CA . ASN A 1 182 ? 27.342 34.815 38.722 1.00 39.54 213 ASN A CA 1
ATOM 2860 C C . ASN A 1 182 ? 28.779 34.891 39.232 1.00 39.01 213 ASN A C 1
ATOM 2861 O O . ASN A 1 182 ? 29.096 35.719 40.084 1.00 39.64 213 ASN A O 1
ATOM 2872 N N . ARG A 1 183 ? 29.640 34.027 38.702 1.00 38.05 214 ARG A N 1
ATOM 2873 C CA . ARG A 1 183 ? 31.075 34.089 38.971 1.00 36.85 214 ARG A CA 1
ATOM 2874 C C . ARG A 1 183 ? 31.724 35.136 38.078 1.00 35.33 214 ARG A C 1
ATOM 2875 O O . ARG A 1 183 ? 32.623 35.864 38.501 1.00 35.81 214 ARG A O 1
ATOM 2896 N N . PHE A 1 184 ? 31.266 35.181 36.831 1.00 33.62 215 PHE A N 1
ATOM 2897 C CA . PHE A 1 184 ? 31.783 36.113 35.843 1.00 32.97 215 PHE A CA 1
ATOM 2898 C C . PHE A 1 184 ? 30.650 36.744 35.057 1.00 31.84 215 PHE A C 1
ATOM 2899 O O . PHE A 1 184 ? 29.524 36.243 35.034 1.00 31.54 215 PHE A O 1
ATOM 2916 N N . VAL A 1 185 ? 30.977 37.848 34.398 1.00 31.76 216 VAL A N 1
ATOM 2917 C CA . VAL A 1 185 ? 30.007 38.642 33.670 1.00 31.72 216 VAL A CA 1
ATOM 2918 C C . VAL A 1 185 ? 30.694 39.30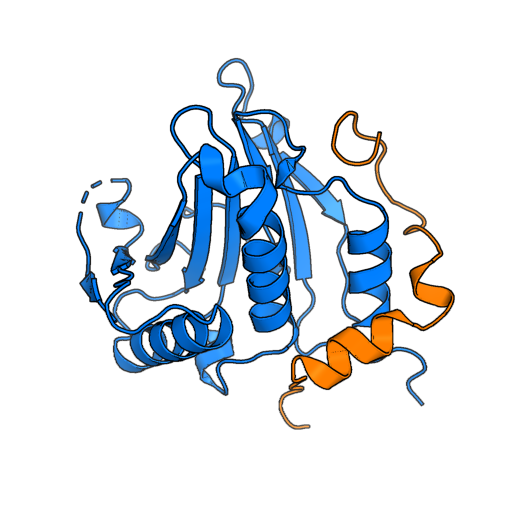3 32.464 1.00 30.51 216 VAL A C 1
ATOM 2919 O O . VAL A 1 185 ? 31.792 39.840 32.600 1.00 30.81 216 VAL A O 1
ATOM 2932 N N . VAL A 1 186 ? 30.055 39.257 31.293 1.00 28.68 217 VAL A N 1
ATOM 2933 C CA . VAL A 1 186 ? 30.571 39.951 30.106 1.00 28.36 217 VAL A CA 1
ATOM 2934 C C . VAL A 1 186 ? 29.466 40.685 29.356 1.00 28.55 217 VAL A C 1
ATOM 2935 O O . VAL A 1 186 ? 29.726 41.634 28.609 1.00 30.18 217 VAL A O 1
ATOM 2949 N N . MET B 2 4 ? 47.069 18.004 11.388 1.00 49.44 49 MET B N 1
ATOM 2950 C CA . MET B 2 4 ? 47.823 17.953 12.635 1.00 48.01 49 MET B CA 1
ATOM 2951 C C . MET B 2 4 ? 47.414 19.096 13.570 1.00 45.54 49 MET B C 1
ATOM 2952 O O . MET B 2 4 ? 47.612 19.015 14.783 1.00 45.70 49 MET B O 1
ATOM 2965 N N . THR B 2 5 ? 46.836 20.150 12.997 1.00 43.95 50 THR B N 1
ATOM 2966 C CA . THR B 2 5 ? 46.367 21.305 13.766 1.00 41.27 50 THR B CA 1
ATOM 2967 C C . THR B 2 5 ? 44.860 21.235 14.027 1.00 40.39 50 THR B C 1
ATOM 2968 O O . THR B 2 5 ? 44.150 20.457 13.392 1.00 41.46 50 THR B O 1
ATOM 2979 N N . ARG B 2 6 ? 44.381 22.059 14.957 1.00 38.29 51 ARG B N 1
ATOM 2980 C CA . ARG B 2 6 ? 42.966 22.074 15.326 1.00 36.16 51 ARG B CA 1
ATOM 2981 C C . ARG B 2 6 ? 42.090 22.499 14.145 1.00 32.82 51 ARG B C 1
ATOM 2982 O O . ARG B 2 6 ? 42.423 23.438 13.419 1.00 33.07 51 ARG B O 1
ATOM 3003 N N . ILE B 2 7 ? 40.968 21.804 13.965 1.00 30.08 52 ILE B N 1
ATOM 3004 C CA . ILE B 2 7 ? 40.049 22.080 12.864 1.00 28.18 52 ILE B CA 1
ATOM 3005 C C . ILE B 2 7 ? 39.016 23.132 13.260 1.00 27.63 52 ILE B C 1
ATOM 3006 O O . ILE B 2 7 ? 38.122 22.853 14.049 1.00 27.47 52 ILE B O 1
ATOM 3022 N N . ILE B 2 8 ? 39.147 24.324 12.680 1.00 27.79 53 ILE B N 1
ATOM 3023 C CA . ILE B 2 8 ? 38.252 25.451 12.948 1.00 28.16 53 ILE B CA 1
ATOM 3024 C C . ILE B 2 8 ? 37.435 25.807 11.713 1.00 28.35 53 ILE B C 1
ATOM 3025 O O . ILE B 2 8 ? 37.985 25.929 10.618 1.00 29.49 53 ILE B O 1
ATOM 3041 N N . TYR B 2 9 ? 36.133 26.001 11.899 1.00 27.72 54 TYR B N 1
ATOM 3042 C CA . TYR B 2 9 ? 35.251 26.470 10.829 1.00 27.17 54 TYR B CA 1
ATOM 3043 C C . TYR B 2 9 ? 34.520 27.744 11.249 1.00 27.67 54 TYR B C 1
ATOM 3044 O O . TYR B 2 9 ? 33.873 27.765 12.293 1.00 27.44 54 TYR B O 1
ATOM 3062 N N . ASP B 2 10 ? 34.600 28.796 10.437 1.00 29.25 55 ASP B N 1
ATOM 3063 C CA . ASP B 2 10 ? 33.836 30.009 10.727 1.00 31.20 55 ASP B CA 1
ATOM 3064 C C . ASP B 2 10 ? 32.389 29.828 10.262 1.00 31.90 55 ASP B C 1
ATOM 3065 O O . ASP B 2 10 ? 32.068 28.854 9.579 1.00 31.41 55 ASP B O 1
ATOM 3074 N N . ARG B 2 11 ? 31.521 30.757 10.649 1.00 32.91 56 ARG B N 1
ATOM 3075 C CA . ARG B 2 11 ? 30.097 30.668 10.332 1.00 33.07 56 ARG B CA 1
ATOM 3076 C C . ARG B 2 11 ? 29.838 30.613 8.829 1.00 31.32 56 ARG B C 1
ATOM 3077 O O . ARG B 2 11 ? 28.992 29.849 8.366 1.00 29.31 56 ARG B O 1
ATOM 3098 N N . LYS B 2 12 ? 30.564 31.439 8.083 1.00 31.54 57 LYS B N 1
ATOM 3099 C CA . LYS B 2 12 ? 30.411 31.533 6.636 1.00 32.76 57 LYS B CA 1
ATOM 3100 C C . LYS B 2 12 ? 30.573 30.181 5.958 1.00 31.84 57 LYS B C 1
ATOM 3101 O O . LYS B 2 12 ? 29.745 29.782 5.139 1.00 31.45 57 LYS B O 1
ATOM 3120 N N . PHE B 2 13 ? 31.639 29.475 6.316 1.00 31.12 58 PHE B N 1
ATOM 3121 C CA . PHE B 2 13 ? 31.922 28.175 5.727 1.00 30.63 58 PHE B CA 1
ATOM 3122 C C . PHE B 2 13 ? 30.865 27.140 6.116 1.00 29.36 58 PHE B C 1
ATOM 3123 O O . PHE B 2 13 ? 30.407 26.372 5.274 1.00 30.14 58 PHE B O 1
ATOM 3140 N N . LEU B 2 14 ? 30.471 27.123 7.384 1.00 28.20 59 LEU B N 1
ATOM 3141 C CA . LEU B 2 14 ? 29.499 26.140 7.847 1.00 27.37 59 LEU B CA 1
ATOM 3142 C C . LEU B 2 14 ? 28.149 26.336 7.159 1.00 29.00 59 LEU B C 1
ATOM 3143 O O . LEU B 2 14 ? 27.505 25.368 6.774 1.00 30.17 59 LEU B O 1
ATOM 3159 N N . MET B 2 15 ? 27.725 27.586 6.992 1.00 30.04 60 MET B N 1
ATOM 3160 C CA . MET B 2 15 ? 26.458 27.859 6.317 1.00 31.93 60 MET B CA 1
ATOM 3161 C C . MET B 2 15 ? 26.525 27.450 4.847 1.00 33.15 60 MET B C 1
ATOM 3162 O O . MET B 2 15 ? 25.538 26.978 4.282 1.00 32.97 60 MET B O 1
ATOM 3176 N N . GLU B 2 16 ? 27.693 27.630 4.237 1.00 34.44 61 GLU B N 1
ATOM 3177 C CA . GLU B 2 16 ? 27.907 27.264 2.838 1.00 35.59 61 GLU B CA 1
ATOM 3178 C C . GLU B 2 16 ? 27.738 25.762 2.615 1.00 34.82 61 GLU B C 1
ATOM 3179 O O . GLU B 2 16 ? 27.166 25.338 1.612 1.00 35.39 61 GLU B O 1
ATOM 3191 N N . CYS B 2 17 ? 28.234 24.962 3.554 1.00 34.13 62 CYS B N 1
ATOM 3192 C CA . CYS B 2 17 ? 28.166 23.504 3.443 1.00 35.12 62 CYS B CA 1
ATOM 3193 C C . CYS B 2 17 ? 26.734 22.977 3.424 1.00 36.55 62 CYS B C 1
ATOM 3194 O O . CYS B 2 17 ? 26.486 21.861 2.966 1.00 36.37 62 CYS B O 1
ATOM 3202 N N . ARG B 2 18 ? 25.797 23.774 3.929 1.00 37.96 63 ARG B N 1
ATOM 3203 C CA . ARG B 2 18 ? 24.405 23.351 4.026 1.00 40.64 63 ARG B CA 1
ATOM 3204 C C . ARG B 2 18 ? 23.777 23.161 2.649 1.00 42.58 63 ARG B C 1
ATOM 3205 O O . ARG B 2 18 ? 22.759 22.484 2.509 1.00 42.86 63 ARG B O 1
ATOM 3226 N N . ASN B 2 19 ? 24.396 23.753 1.634 1.00 43.80 64 ASN B N 1
ATOM 3227 C CA . ASN B 2 19 ? 23.859 23.705 0.281 1.00 44.13 64 ASN B CA 1
ATOM 3228 C C . ASN B 2 19 ? 24.176 22.396 -0.446 1.00 42.85 64 ASN B C 1
ATOM 3229 O O . ASN B 2 19 ? 23.727 22.184 -1.573 1.00 43.63 64 ASN B O 1
ATOM 3240 N N . SER B 2 20 ? 24.944 21.520 0.197 1.00 41.43 65 SER B N 1
ATOM 3241 C CA . SER B 2 20 ? 25.270 20.222 -0.387 1.00 39.83 65 SER B CA 1
ATOM 3242 C C . SER B 2 20 ? 24.055 19.287 -0.340 1.00 38.36 65 SER B C 1
ATOM 3243 O O . SER B 2 20 ? 23.385 19.203 0.690 1.00 38.71 65 SER B O 1
ATOM 3251 N N . PRO B 2 21 ? 23.764 18.585 -1.453 1.00 36.61 66 PRO B N 1
ATOM 3252 C CA . PRO B 2 21 ? 22.610 17.673 -1.505 1.00 35.41 66 PRO B CA 1
ATOM 3253 C C . PRO B 2 21 ? 22.595 16.577 -0.437 1.00 34.06 66 PRO B C 1
ATOM 3254 O O . PRO B 2 21 ? 21.518 16.093 -0.085 1.00 34.00 66 PRO B O 1
ATOM 3265 N N . VAL B 2 22 ? 23.761 16.188 0.067 1.00 32.79 67 VAL B N 1
ATOM 3266 C CA . VAL B 2 22 ? 23.831 15.122 1.061 1.00 32.37 67 VAL B CA 1
ATOM 3267 C C . VAL B 2 22 ? 23.153 15.539 2.373 1.00 32.14 67 VAL B C 1
ATOM 3268 O O . VAL B 2 22 ? 22.722 14.691 3.158 1.00 32.00 67 VAL B O 1
ATOM 3281 N N . THR B 2 23 ? 23.045 16.845 2.599 1.00 32.19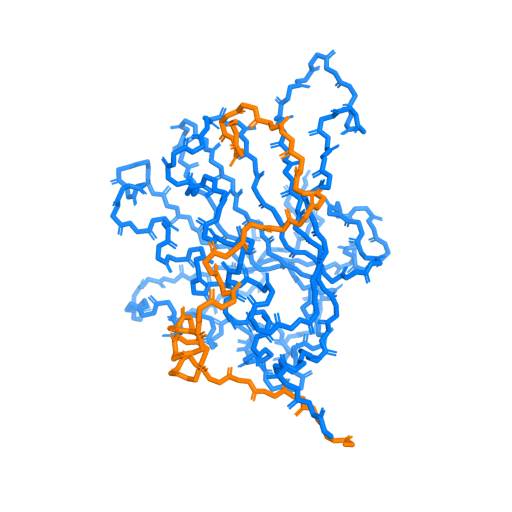 68 THR B N 1
ATOM 3282 C CA . THR B 2 23 ? 22.417 17.360 3.817 1.00 33.22 68 THR B CA 1
ATOM 3283 C C . THR B 2 23 ? 20.897 17.229 3.767 1.00 35.62 68 THR B C 1
ATOM 3284 O O . THR B 2 23 ? 20.219 17.380 4.787 1.00 34.93 68 THR B O 1
ATOM 3295 N N . LYS B 2 24 ? 20.368 16.951 2.579 1.00 38.26 69 LYS B N 1
ATOM 3296 C CA . LYS B 2 24 ? 18.928 16.824 2.383 1.00 40.83 69 LYS B CA 1
ATOM 3297 C C . LYS B 2 24 ? 18.445 15.410 2.695 1.00 42.04 69 LYS B C 1
ATOM 3298 O O . LYS B 2 24 ? 17.242 15.153 2.729 1.00 43.19 69 LYS B O 1
ATOM 3317 N N . THR B 2 25 ? 19.387 14.496 2.912 1.00 42.73 70 THR B N 1
ATOM 3318 C CA . THR B 2 25 ? 19.064 13.110 3.233 1.00 43.65 70 THR B CA 1
ATOM 3319 C C . THR B 2 25 ? 19.028 12.914 4.748 1.00 44.24 70 THR B C 1
ATOM 3320 O O . THR B 2 25 ? 19.981 13.277 5.439 1.00 44.14 70 THR B O 1
ATOM 3331 N N . PRO B 2 26 ? 17.933 12.336 5.276 1.00 45.21 71 PRO B N 1
ATOM 3332 C CA . PRO B 2 26 ? 17.886 12.146 6.730 1.00 45.63 71 PRO B CA 1
ATOM 3333 C C . PRO B 2 26 ? 18.943 11.163 7.214 1.00 45.81 71 PRO B C 1
ATOM 3334 O O . PRO B 2 26 ? 19.349 10.295 6.442 1.00 45.99 71 PRO B O 1
ATOM 3345 N N . PRO B 2 27 ? 19.392 11.296 8.472 1.00 44.97 72 PRO B N 1
ATOM 3346 C CA . PRO B 2 27 ? 20.267 10.258 9.028 1.00 44.42 72 PRO B CA 1
ATOM 3347 C C . PRO B 2 27 ? 19.588 8.891 8.962 1.00 44.64 72 PRO B C 1
ATOM 3348 O O . PRO B 2 27 ? 18.401 8.795 9.269 1.00 43.43 72 PRO B O 1
ATOM 3359 N N . ARG B 2 28 ? 20.325 7.861 8.556 1.00 45.97 73 ARG B N 1
ATOM 3360 C CA . ARG B 2 28 ? 19.744 6.539 8.331 1.00 47.24 73 ARG B CA 1
ATOM 3361 C C . ARG B 2 28 ? 19.125 5.951 9.596 1.00 47.57 73 ARG B C 1
ATOM 3362 O O . ARG B 2 28 ? 18.067 5.322 9.541 1.00 48.30 73 ARG B O 1
ATOM 3366 N N . ASP B 2 29 ? 19.790 6.155 10.730 1.00 47.70 74 ASP B N 1
ATOM 3367 C CA . ASP B 2 29 ? 19.329 5.610 12.003 1.00 47.08 74 ASP B CA 1
ATOM 3368 C C . ASP B 2 29 ? 18.633 6.676 12.846 1.00 46.11 74 ASP B C 1
ATOM 3369 O O . ASP B 2 29 ? 18.670 6.629 14.077 1.00 46.81 74 ASP B O 1
ATOM 3373 N N . LEU B 2 30 ? 18.002 7.638 12.182 1.00 45.00 75 LEU B N 1
ATOM 3374 C CA . LEU B 2 30 ? 17.313 8.710 12.886 1.00 43.62 75 LEU B CA 1
ATOM 3375 C C . LEU B 2 30 ? 16.116 8.139 13.644 1.00 43.28 75 LEU B C 1
ATOM 3376 O O . LEU B 2 30 ? 15.229 7.539 13.032 1.00 43.13 75 LEU B O 1
ATOM 3392 N N . PRO B 2 31 ? 16.091 8.304 14.979 1.00 42.77 76 PRO B N 1
ATOM 3393 C CA . PRO B 2 31 ? 14.965 7.738 15.727 1.00 42.30 76 PRO B CA 1
ATOM 3394 C C . PRO B 2 31 ? 13.648 8.414 15.387 1.00 42.24 76 PRO B C 1
ATOM 3395 O O . PRO B 2 31 ? 13.638 9.542 14.896 1.00 42.33 76 PRO B O 1
ATOM 3406 N N . THR B 2 32 ? 12.551 7.712 15.647 1.00 41.75 77 THR B N 1
ATOM 3407 C CA . THR B 2 32 ? 11.217 8.233 15.401 1.00 42.08 77 THR B CA 1
ATOM 3408 C C . THR B 2 32 ? 10.616 8.668 16.733 1.00 41.90 77 THR B C 1
ATOM 3409 O O . THR B 2 32 ? 10.246 7.833 17.558 1.00 43.22 77 THR B O 1
ATOM 3420 N N . ILE B 2 33 ? 10.546 9.980 16.939 1.00 40.94 78 ILE B N 1
ATOM 3421 C CA . ILE B 2 33 ? 10.083 10.551 18.201 1.00 41.43 78 ILE B CA 1
ATOM 3422 C C . ILE B 2 33 ? 9.084 11.680 17.944 1.00 41.53 78 ILE B C 1
ATOM 3423 O O . ILE B 2 33 ? 9.430 12.675 17.307 1.00 40.87 78 ILE B O 1
ATOM 3439 N N . PRO B 2 34 ? 7.843 11.542 18.448 1.00 41.44 79 PRO B N 1
ATOM 3440 C CA . PRO B 2 34 ? 6.872 12.613 18.191 1.00 41.36 79 PRO B CA 1
ATOM 3441 C C . PRO B 2 34 ? 7.303 13.951 18.789 1.00 40.39 79 PRO B C 1
ATOM 3442 O O . PRO B 2 34 ? 7.753 14.006 19.932 1.00 40.63 79 PRO B O 1
ATOM 3453 N N . GLY B 2 35 ? 7.181 15.016 18.005 1.00 39.44 80 GLY B N 1
ATOM 3454 C CA . GLY B 2 35 ? 7.548 16.344 18.460 1.00 38.32 80 GLY B CA 1
ATOM 3455 C C . GLY B 2 35 ? 9.033 16.645 18.344 1.00 37.11 80 GLY B C 1
ATOM 3456 O O . GLY B 2 35 ? 9.467 17.742 18.694 1.00 36.44 80 GLY B O 1
ATOM 3460 N N . VAL B 2 36 ? 9.811 15.678 17.860 1.00 36.69 81 VAL B N 1
ATOM 3461 C CA . VAL B 2 36 ? 11.250 15.867 17.657 1.00 36.14 81 VAL B CA 1
ATOM 3462 C C . VAL B 2 36 ? 11.639 15.468 16.240 1.00 35.44 81 VAL B C 1
ATOM 3463 O O . VAL B 2 36 ? 12.242 16.251 15.511 1.00 34.00 81 VAL B O 1
ATOM 3476 N N . THR B 2 37 ? 11.308 14.236 15.865 1.00 37.00 82 THR B N 1
ATOM 3477 C CA . THR B 2 37 ? 11.497 13.771 14.494 1.00 39.73 82 THR B CA 1
ATOM 3478 C C . THR B 2 37 ? 10.154 13.380 13.885 1.00 42.53 82 THR B C 1
ATOM 3479 O O . THR B 2 37 ? 10.019 13.303 12.663 1.00 43.30 82 THR B O 1
ATOM 3490 N N . SER B 2 38 ? 9.174 13.135 14.756 1.00 44.29 83 SER B N 1
ATOM 3491 C CA . SER B 2 38 ? 7.806 12.786 14.364 1.00 47.29 83 SER B CA 1
ATOM 3492 C C . SER B 2 38 ? 7.751 11.662 13.338 1.00 49.96 83 SER B C 1
ATOM 3493 O O . SER B 2 38 ? 7.641 11.894 12.134 1.00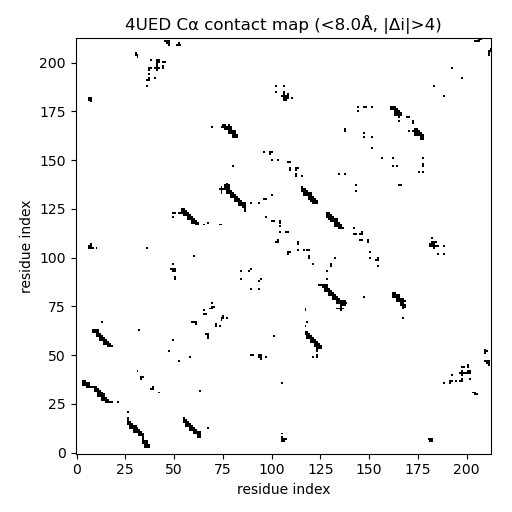 51.46 83 SER B O 1
#

Sequence (213 aa):
PHMKHPLQNRWALWFFKNDKSKTWQANLRLISSKFDTVEDFWALYNHIQLSSNLMPGCDYSSLFKDGIEPMWEDEKNKRGGRWLITLNKQQRRSDLDRFWLETLLCLIGESFDDYSDDVCGAVVNVRAKGDKIAIWTTECENNREAVTHIGRVYKERLGLPPKIVIGYQSHADTAKNRFVVMTRIIYDRKFLMECRNSPVTKTPPRDLPTIPGVTS

Foldseek 3Di:
DDPFAFFPFKKWKKKFAQDPVDDRVVRIDTQDIDTTPVVVCVSVVPDDAPLPDDARMKMKMFTPPADPDCPTLQNVQKWKWKDWFANVCSVPQRRVLQVLQVCCQRVVVLPPLSVQWGIKMWHGHPRTIMIITMGRHHPPCVSVVSCNVVSCVSSVPDPVPKIFIDRVVRVCDGPDMD/DDDDDDDPVRVVVVCPDPVVVDDDPPDDDDPPPND

CATH classification: 3.30.760.10

InterPro domains:
  IPR001040 Translation Initiation factor eIF- 4e [PF01652] (38-212)
  IPR001040 Translation Initiation factor eIF- 4e [PTHR11960] (12-206)
  IPR019770 Eukaryotic translation initiation factor 4E (eIF-4E), conserved site [PS00813] (90-113)
  IPR023398 Translation Initiation factor eIF- 4e-like [G3DSA:3.30.760.10] (30-217)
  IPR023398 Translation Initiation factor eIF- 4e-like [SSF55418] (6-212)

GO terms:
  GO:0000932 P-body (C, IDA)
  GO:0016442 RISC complex (C, IDA)
  GO:0005829 cytosol (C, IDA)
  GO:0010494 cytoplasmic stress granule (C, IDA)
  GO:0000340 RNA 7-methylguanosine cap binding (F, IDA)
  GO:0003743 translation initiation factor activity (F, IDA)
  GO:0016281 eukaryotic translation initiation factor 4F complex (C, IDA)
  GO:0006417 regulation of translation (P, IDA)
  GO:0005634 nucleus (C, EXP)
  GO:0005737 cytoplasm (C, EXP)
  GO:0045931 positive regulation of mitotic cell cycle (P, IMP)
  GO:0000082 G1/S transition of mitotic cell cycle (P, IMP)
  GO:0005515 protein binding (F, IPI)
  GO:0000339 RNA cap binding (F, TAS)
  GO:0003743 translation initiation factor activity (F, TAS)
  GO:0016281 eukaryotic translation initiation factor 4F complex (C, TAS)
  GO:0048471 perinuclear region of cytoplasm (C, IDA)
  GO:0005737 cytoplasm (C, IDA)
  GO:0031370 eukaryotic initiation factor 4G binding (F, IDA)
  GO:0140297 DNA-binding transcription factor binding (F, IDA)

Secondary structure (DSSP, 8-state):
--SS-EEEEEEEEEEEE--TTS-HHHHEEEEEEEEEHHHHHHHHTTS--GGGSPTTEEEEEEETT--SSTTSTTTTT-EEEEEEE-GGGIIIIIHHHHHHHHHHHHTTTTGGGGGGEEEEEEEE-SS-EEEEEEES-TT-HHHHHHHHHHHHHHHT--TTS--EEEEHHHH---SEE-/-------HHHHHHHTTSGGGGSPPTT----TTTT-

Organism: Homo sapiens (NCBI:txid9606)

Solvent-accessible surface area: 11315 Å² total; per-residue (Å²): 183,142,177,74,69,38,13,71,39,126,1,2,6,44,19,30,109,66,34,181,99,122,85,82,127,63,14,32,110,71,4,21,105,12,53,16,0,7,43,5,0,8,5,29,46,53,27,57,75,3,17,74,5,123,68,17,6,14,3,9,1,0,23,57,74,15,94,18,43,91,118,22,132,111,0,84,139,1,0,28,0,26,8,103,2,98,89,160,46,22,229,72,24,0,33,132,12,10,25,17,0,5,1,0,4,0,0,2,19,0,92,79,68,4,86,24,5,2,0,0,15,0,17,0,57,72,203,13,0,68,0,2,0,30,0,34,34,12,122,56,161,116,6,0,45,55,0,0,163,28,0,20,137,62,10,61,29,61,118,174,77,90,9,10,0,34,1,9,67,55,65,98,175,80,102,46,86,38,243,121,87,55,88,25,86,124,165,66,0,56,107,8,70,116,38,111,60,0,126,80,69,33,118,95,37,31,108,8,117,25,4,30,103

Radius of gyration: 16.52 Å; Cα contacts (8 Å, |Δi|>4): 407; chains: 2; bounding box: 41×41×44 Å

B-factor: mean 35.89, std 11.06, range [18.63, 133.28]

Nearest PDB structures (foldseek):
  4ued-assembly1_A  TM=1.006E+00  e=2.562E-41  Homo sapiens
  5m84-assembly1_A  TM=9.857E-01  e=8.347E-39  Mus musculus
  4dt6-assembly1_A  TM=9.846E-01  e=1.139E-37  Homo sapiens
  4aza-assembly1_A  TM=9.846E-01  e=1.139E-37  Homo sapiens
  5ei3-assembly1_A  TM=9.840E-01  e=3.082E-37  Homo sapiens